Protein AF-A0A1Z9E661-F1 (afdb_monomer)

Foldseek 3Di:
DAPVQLVVLVVDDDADLLLSLLSNQFSVQDDPVVQWGFDALVSSCVSSVDDSVSSVVSVVVCVVVVQKDWDWDADPVRDTGTITIHGDDDDPPDPPPDDPPPDDDDDDDDDPDDDDDDPDDDPPDPDDPDDPPDPPPDDDDPVLLVVLLVLLVLCCVVCVVVPDDSVLSSVLSRQCVVDPNDQVSSVVSVPPDGRSVVSVPD

Solvent-accessible surface area (backbone atoms only — not comparable to full-atom values): 12657 Å² total; per-residue (Å²): 97,26,69,64,48,33,54,51,43,68,68,64,76,96,62,54,72,67,37,45,44,51,47,32,52,46,20,42,51,17,30,78,92,77,62,37,15,54,65,40,71,66,55,51,22,70,75,59,74,42,54,69,73,56,49,53,52,25,53,52,51,38,35,75,70,48,40,34,50,74,45,86,35,71,41,96,86,74,43,77,49,54,38,42,35,33,78,45,92,62,73,94,73,64,90,76,75,82,69,86,71,80,79,75,75,92,75,87,77,90,72,95,72,82,78,78,79,80,90,68,85,81,81,79,72,90,77,75,82,83,75,87,70,73,81,71,77,84,71,78,49,74,74,52,47,57,48,22,51,54,50,25,50,54,50,46,68,74,43,59,88,72,70,72,53,67,70,57,43,32,51,50,38,47,53,35,72,73,52,91,70,44,66,65,58,45,57,70,71,64,79,85,67,81,40,68,78,69,66,71,78,113

pLDDT: mean 81.07, std 19.1, range [38.31, 98.06]

Radius of gyration: 25.79 Å; Cα contacts (8 Å, |Δi|>4): 183; chains: 1; bounding box: 60×59×48 Å

Mean predicted aligned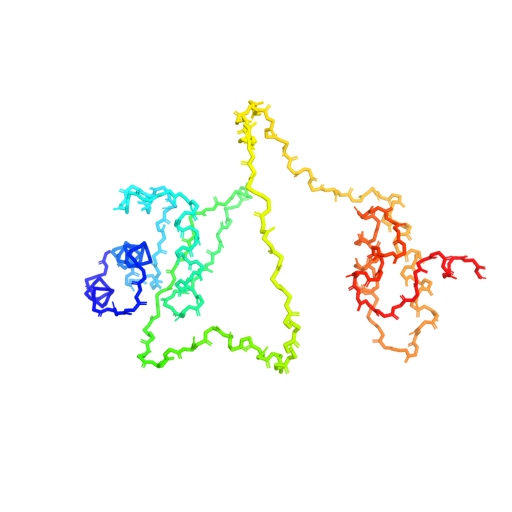 error: 18.92 Å

Sequence (202 aa):
MSVEWFKWAKTVKGLKSSEKFVLICLADYFNDNLGYAYPAHETIANYTCLERSTINRACKSLQQKGFISWKHQHKDSGRYSSNKYVLHHVADSHKVESNTSVLQSATYPCGTVQQKHLSKHLNLTLNNTNKYKSIKVKKLSEKQESYAEKLANKYWSRYQHEQFAFESLLADCRTYLLSSQTDDDWKAIGNGLPPPSEVVNI

Nearest PDB structures (foldseek):
  3r0a-assembly1_A  TM=5.975E-01  e=4.547E-03  Methanosarcina mazei
  6kf9-assembly1_G  TM=6.491E-01  e=1.121E-02  Thermococcus kodakarensis KOD1
  6pln-assembly2_B  TM=6.259E-01  e=1.186E-02  Pyrococcus furiosus
  6xjf-assembly3_C  TM=6.331E-01  e=2.467E-02  Pyrococcus furiosus DSM 3638
  6xjf-assembly4_D  TM=6.096E-01  e=3.873E-02  Pyrococcus furiosus DSM 3638

Secondary structure (DSSP, 8-state):
--HHHHHHHHH--S--HHHHHHHHHHHHTEETTTTEE---HHHHHHHHT--HHHHHHHHHHHHHTTSEEEEEEE-TTS-EEEEEEEE----------S----------------------------------------PPPHHHHHHHHHHHHHHHHHTGGGT--HHHHHHHHHHHHHTT--HHHHHHH---PPPHHHHHT-

Structure (mmCIF, N/CA/C/O backbone):
data_AF-A0A1Z9E661-F1
#
_entry.id   AF-A0A1Z9E661-F1
#
loop_
_atom_site.group_PDB
_atom_site.id
_atom_site.type_symbol
_atom_site.label_atom_id
_atom_site.label_alt_id
_atom_site.label_comp_id
_atom_site.label_asym_id
_atom_site.label_entity_id
_atom_site.label_seq_id
_atom_site.pdbx_PDB_ins_code
_atom_site.Cartn_x
_atom_site.Cartn_y
_atom_site.Cartn_z
_atom_site.occupancy
_atom_site.B_iso_or_equiv
_atom_site.auth_seq_id
_atom_site.auth_comp_id
_atom_site.auth_asym_id
_atom_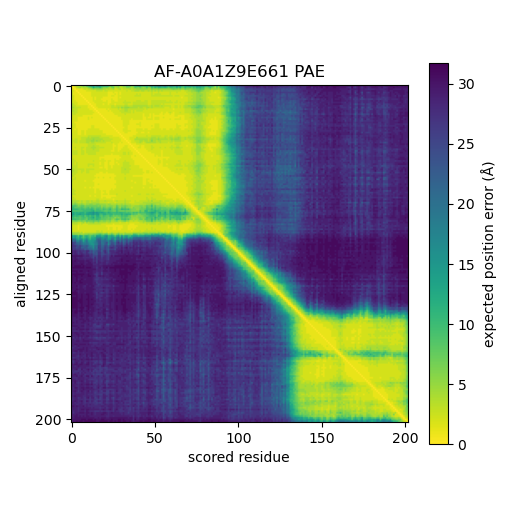site.auth_atom_id
_atom_site.pdbx_PDB_model_num
ATOM 1 N N . MET A 1 1 ? 1.765 -18.489 -13.457 1.00 74.62 1 MET A N 1
ATOM 2 C CA . MET A 1 1 ? 0.370 -18.701 -13.055 1.00 74.62 1 MET A CA 1
ATOM 3 C C . MET A 1 1 ? 0.347 -19.882 -12.120 1.00 74.62 1 MET A C 1
ATOM 5 O O . MET A 1 1 ? 0.749 -20.963 -12.537 1.00 74.62 1 MET A O 1
ATOM 9 N N . SER A 1 2 ? -0.061 -19.655 -10.875 1.00 87.62 2 SER A N 1
ATOM 10 C CA . SER A 1 2 ? -0.145 -20.704 -9.863 1.00 87.62 2 SER A CA 1
ATOM 11 C C . SER A 1 2 ? -1.562 -21.249 -9.791 1.00 87.62 2 SER A C 1
ATOM 13 O O . SER A 1 2 ? -2.505 -20.541 -9.430 1.00 87.62 2 SER A O 1
ATOM 15 N N . VAL A 1 3 ? -1.724 -22.524 -10.134 1.00 91.06 3 VAL A N 1
ATOM 16 C CA . VAL A 1 3 ? -3.035 -23.186 -10.095 1.00 91.06 3 VAL A CA 1
ATOM 17 C C . VAL A 1 3 ? -3.534 -23.323 -8.653 1.00 91.06 3 VAL A C 1
ATOM 19 O O . VAL A 1 3 ? -4.731 -23.178 -8.396 1.00 91.06 3 VAL A O 1
ATOM 22 N N . GLU A 1 4 ? -2.628 -23.566 -7.707 1.00 93.56 4 GLU A N 1
ATOM 23 C CA . GLU A 1 4 ? -2.967 -23.787 -6.299 1.00 93.56 4 GLU A CA 1
ATOM 24 C C . GLU A 1 4 ? -3.445 -22.499 -5.622 1.00 93.56 4 GLU A C 1
ATOM 26 O O . GLU A 1 4 ? -4.549 -22.471 -5.069 1.00 93.56 4 GLU A O 1
ATOM 31 N N . TRP A 1 5 ? -2.701 -21.395 -5.765 1.00 95.00 5 TRP A N 1
ATOM 32 C CA . TRP A 1 5 ? -3.139 -20.097 -5.241 1.00 95.00 5 TRP A CA 1
ATOM 33 C C . TRP A 1 5 ? -4.455 -19.645 -5.869 1.00 95.00 5 TRP A C 1
ATOM 35 O O . TRP A 1 5 ? -5.324 -19.118 -5.170 1.00 95.00 5 TRP A O 1
ATOM 45 N N . PHE A 1 6 ? -4.645 -19.883 -7.171 1.00 95.31 6 PHE A N 1
ATOM 46 C CA . PHE A 1 6 ? -5.889 -19.539 -7.856 1.00 95.31 6 PHE A CA 1
ATOM 47 C C . PHE A 1 6 ? -7.090 -20.324 -7.308 1.00 95.31 6 PHE A C 1
ATOM 49 O O . PHE A 1 6 ? -8.168 -19.760 -7.092 1.00 95.31 6 PHE A O 1
ATOM 56 N N . LYS A 1 7 ? -6.926 -21.628 -7.040 1.00 95.81 7 LYS A N 1
ATOM 57 C CA . LYS A 1 7 ? -7.965 -22.441 -6.387 1.00 95.81 7 LYS A CA 1
ATOM 58 C C . LYS A 1 7 ? -8.272 -21.924 -4.986 1.00 95.81 7 LYS A C 1
ATOM 60 O O . LYS A 1 7 ? -9.445 -21.703 -4.689 1.00 95.81 7 LYS A O 1
ATOM 65 N N . TRP A 1 8 ? -7.249 -21.682 -4.168 1.00 95.12 8 TRP A N 1
ATOM 66 C CA . TRP A 1 8 ? -7.422 -21.155 -2.814 1.00 95.12 8 TRP A CA 1
ATOM 67 C C . TRP A 1 8 ? -8.137 -19.797 -2.808 1.00 95.12 8 TRP A C 1
ATOM 69 O O . TRP A 1 8 ? -9.118 -19.617 -2.092 1.00 95.12 8 TRP A O 1
ATOM 79 N N . ALA A 1 9 ? -7.749 -18.855 -3.670 1.00 95.69 9 ALA A N 1
ATOM 80 C CA . ALA A 1 9 ? -8.373 -17.532 -3.720 1.00 95.69 9 ALA A CA 1
ATOM 81 C C . ALA A 1 9 ? -9.891 -17.603 -3.983 1.00 95.69 9 ALA A C 1
ATOM 83 O O . ALA A 1 9 ? -10.665 -16.784 -3.471 1.00 95.69 9 ALA A O 1
ATOM 84 N N . LYS A 1 10 ? -10.354 -18.612 -4.735 1.00 95.31 10 LYS A N 1
ATOM 85 C CA . LYS A 1 10 ? -11.785 -18.856 -4.972 1.00 95.31 10 LYS A CA 1
ATOM 86 C C . LYS A 1 10 ? -12.520 -19.359 -3.728 1.00 95.31 10 LYS A C 1
ATOM 88 O O . LYS A 1 10 ? -13.679 -18.982 -3.555 1.00 95.31 10 LYS A O 1
ATOM 93 N N . THR A 1 11 ? -11.877 -20.112 -2.838 1.00 95.12 11 THR A N 1
ATOM 94 C CA . THR A 1 11 ? -12.531 -20.667 -1.639 1.00 95.12 11 THR A CA 1
ATOM 95 C C . THR A 1 11 ? -12.702 -19.650 -0.508 1.00 95.12 11 THR A C 1
ATOM 97 O O . THR A 1 11 ? -13.651 -19.777 0.262 1.00 95.12 11 THR A O 1
ATOM 100 N N . VAL A 1 12 ? -11.864 -18.606 -0.444 1.00 93.94 12 VAL A N 1
ATOM 101 C CA . VAL A 1 12 ? -11.901 -17.566 0.611 1.00 93.94 12 VAL A CA 1
ATOM 102 C C . VAL A 1 12 ? -13.279 -16.887 0.721 1.00 93.94 12 VAL A C 1
ATOM 104 O O . VAL A 1 12 ? -13.797 -16.362 -0.264 1.00 93.94 12 VAL A O 1
ATOM 107 N N . LYS A 1 13 ? -13.883 -16.824 1.911 1.00 92.12 13 LYS A N 1
ATOM 108 C CA . LYS A 1 13 ? -15.194 -16.170 2.134 1.00 92.12 13 LYS A CA 1
ATOM 109 C C . LYS A 1 13 ? -15.042 -14.840 2.888 1.00 92.12 13 LYS A C 1
ATOM 111 O O . LYS A 1 13 ? -13.965 -14.506 3.363 1.00 92.12 13 LYS A O 1
ATOM 116 N N . GLY A 1 14 ? -16.112 -14.040 2.964 1.00 91.94 14 GLY A N 1
ATOM 117 C CA . GLY A 1 14 ? -16.127 -12.790 3.751 1.00 91.94 14 GLY A CA 1
ATOM 118 C C . GLY A 1 14 ? -15.390 -11.591 3.129 1.00 91.94 14 GLY A C 1
ATOM 119 O O . GLY A 1 14 ? -15.142 -10.588 3.802 1.00 91.94 14 GLY A O 1
ATOM 120 N N . LEU A 1 15 ? -15.041 -11.671 1.842 1.00 94.81 15 LEU A N 1
ATOM 121 C CA . LEU A 1 15 ? -14.460 -10.566 1.078 1.00 94.81 15 LEU A CA 1
ATOM 122 C C . LEU A 1 15 ? -15.533 -9.797 0.308 1.00 94.81 15 LEU A C 1
ATOM 124 O O . LEU A 1 15 ? -16.505 -10.382 -0.171 1.00 94.81 15 LEU A O 1
ATOM 128 N N . LYS A 1 16 ? -15.328 -8.487 0.138 1.00 96.00 16 LYS A N 1
ATOM 129 C CA . LYS A 1 16 ? -16.134 -7.697 -0.807 1.00 96.00 16 LYS A CA 1
ATOM 130 C C . LYS A 1 16 ? -15.838 -8.151 -2.236 1.00 96.00 16 LYS A C 1
ATOM 132 O O . LYS A 1 16 ? -14.736 -8.620 -2.514 1.00 96.00 16 LYS A O 1
ATOM 137 N N . SER A 1 17 ? -16.764 -7.925 -3.168 1.00 97.00 17 SER A N 1
ATOM 138 C CA . SER A 1 17 ? -16.592 -8.328 -4.573 1.00 97.00 17 SER A CA 1
ATOM 139 C C . SER A 1 17 ? -15.283 -7.806 -5.177 1.00 97.00 17 SER A C 1
ATOM 141 O O . SER A 1 17 ? -14.517 -8.579 -5.740 1.00 97.00 17 SER A O 1
ATOM 143 N N . SER A 1 18 ? -14.959 -6.523 -4.982 1.00 97.44 18 SER A N 1
ATOM 144 C CA . SER A 1 18 ? -13.707 -5.942 -5.491 1.00 97.44 18 SER A CA 1
ATOM 145 C C . SER A 1 18 ? -12.455 -6.570 -4.868 1.00 97.44 18 SER A C 1
ATOM 147 O O . SER A 1 18 ? -11.491 -6.836 -5.576 1.00 97.44 18 SER A O 1
ATOM 149 N N . GLU A 1 19 ? -12.467 -6.846 -3.560 1.00 97.88 19 GLU A N 1
ATOM 150 C CA . GLU A 1 19 ? -11.362 -7.526 -2.863 1.00 97.88 19 GLU A CA 1
ATOM 151 C C . GLU A 1 19 ? -11.172 -8.945 -3.403 1.00 97.88 19 GLU A C 1
ATOM 153 O O . GLU A 1 19 ? -10.053 -9.365 -3.685 1.00 97.88 19 GLU A O 1
ATOM 158 N N . LYS A 1 20 ? -12.280 -9.661 -3.603 1.00 97.75 20 LYS A N 1
ATOM 159 C CA . LYS A 1 20 ? -12.304 -11.020 -4.135 1.00 97.75 20 LYS A CA 1
ATOM 160 C C . LYS A 1 20 ? -11.702 -11.088 -5.539 1.00 97.75 20 LYS A C 1
ATOM 162 O O . LYS A 1 20 ? -10.832 -11.920 -5.778 1.00 97.75 20 LYS A O 1
ATOM 167 N N . PHE A 1 21 ? -12.120 -10.200 -6.442 1.00 97.88 21 PHE A N 1
ATOM 168 C CA . PHE A 1 21 ? -11.582 -10.146 -7.805 1.00 97.88 21 PHE A CA 1
ATOM 169 C C . PHE A 1 21 ? -10.095 -9.793 -7.830 1.00 97.88 21 PHE A C 1
ATOM 171 O O . PHE A 1 21 ? -9.332 -10.433 -8.552 1.00 97.88 21 PHE A O 1
ATOM 178 N N . VAL A 1 22 ? -9.664 -8.825 -7.015 1.00 98.06 22 VAL A N 1
ATOM 179 C CA . VAL A 1 22 ? -8.242 -8.467 -6.914 1.00 98.06 22 VAL A CA 1
ATOM 180 C C . VAL A 1 22 ? -7.419 -9.638 -6.376 1.00 98.06 22 VAL A C 1
ATOM 182 O O . VAL A 1 22 ? -6.372 -9.937 -6.941 1.00 98.06 22 VAL A O 1
ATOM 185 N N . LEU A 1 23 ? -7.892 -10.347 -5.347 1.00 97.81 23 LEU A N 1
ATOM 186 C CA . LEU A 1 23 ? -7.186 -11.510 -4.801 1.00 97.81 23 LEU A CA 1
ATOM 187 C C . LEU A 1 23 ? -7.048 -12.638 -5.833 1.00 97.81 23 LEU A C 1
ATOM 189 O O . LEU A 1 23 ? -5.969 -13.207 -5.971 1.00 97.81 23 LEU A O 1
ATOM 193 N N . ILE A 1 24 ? -8.116 -12.928 -6.581 1.00 97.50 24 ILE A N 1
ATOM 194 C CA . ILE A 1 24 ? -8.097 -13.929 -7.658 1.00 97.50 24 ILE A CA 1
ATOM 195 C C . ILE A 1 24 ? -7.104 -13.525 -8.754 1.00 97.50 24 ILE A C 1
ATOM 197 O O . ILE A 1 24 ? -6.305 -14.355 -9.175 1.00 97.50 24 ILE A O 1
ATOM 201 N N . CYS A 1 25 ? -7.099 -12.253 -9.167 1.00 97.56 25 CYS A N 1
ATOM 202 C CA . CYS A 1 25 ? -6.126 -11.738 -10.132 1.00 97.56 25 CYS A CA 1
ATOM 203 C C . CYS A 1 25 ? -4.687 -11.903 -9.623 1.00 97.56 25 CYS A C 1
ATOM 205 O O . CYS A 1 25 ? -3.833 -12.426 -10.331 1.00 97.56 25 CYS A O 1
ATOM 207 N N . LEU A 1 26 ? -4.398 -11.514 -8.378 1.00 97.44 26 LEU A N 1
ATOM 208 C CA . LEU A 1 26 ? -3.053 -11.669 -7.816 1.00 97.44 26 LEU A CA 1
ATOM 209 C C . LEU A 1 26 ? -2.621 -13.139 -7.747 1.00 97.44 26 LEU A C 1
ATOM 211 O O . LEU A 1 26 ? -1.463 -13.439 -8.025 1.00 97.44 26 LEU A O 1
ATOM 215 N N . ALA A 1 27 ? -3.541 -14.046 -7.423 1.00 97.06 27 ALA A N 1
ATOM 216 C CA . ALA A 1 27 ? -3.282 -15.480 -7.406 1.00 97.06 27 ALA A CA 1
ATOM 217 C C . ALA A 1 27 ? -2.998 -16.048 -8.809 1.00 97.06 27 ALA A C 1
ATOM 219 O O . ALA A 1 27 ? -2.090 -16.860 -8.976 1.00 97.06 27 ALA A O 1
ATOM 220 N N . ASP A 1 28 ? -3.720 -15.573 -9.823 1.00 96.38 28 ASP A N 1
ATOM 221 C CA . ASP A 1 28 ? -3.505 -15.928 -11.230 1.00 96.38 28 ASP A CA 1
ATOM 222 C C . ASP A 1 28 ? -2.108 -15.503 -11.718 1.00 96.38 28 ASP A C 1
ATOM 224 O O . ASP A 1 28 ? -1.364 -16.281 -12.318 1.00 96.38 28 ASP A O 1
ATOM 228 N N . TYR A 1 29 ? -1.688 -14.289 -11.356 1.00 96.25 29 TYR A N 1
ATOM 229 C CA . TYR A 1 29 ? -0.357 -13.757 -11.667 1.00 96.25 29 TYR A CA 1
ATOM 230 C C . TYR A 1 29 ? 0.744 -14.228 -10.705 1.00 96.25 29 TYR A C 1
ATOM 232 O O . TYR A 1 29 ? 1.895 -13.796 -10.839 1.00 96.25 29 TYR A O 1
ATOM 240 N N . PHE A 1 30 ? 0.435 -15.109 -9.750 1.00 96.56 30 PHE A N 1
ATOM 241 C CA . PHE A 1 30 ? 1.435 -15.633 -8.831 1.00 96.56 30 PHE A CA 1
ATOM 242 C C . PHE A 1 30 ? 2.428 -16.536 -9.565 1.00 96.56 30 PHE A C 1
ATOM 244 O O . PHE A 1 30 ? 2.069 -17.358 -10.422 1.00 96.56 30 PHE A O 1
ATOM 251 N N . ASN A 1 31 ? 3.704 -16.348 -9.243 1.00 95.00 31 ASN A N 1
ATOM 252 C CA . ASN A 1 31 ? 4.798 -17.140 -9.774 1.00 95.00 31 ASN A CA 1
ATOM 253 C C . ASN A 1 31 ? 5.365 -18.016 -8.655 1.00 95.00 31 ASN A C 1
ATOM 255 O O . ASN A 1 31 ? 6.039 -17.503 -7.762 1.00 95.00 31 ASN A O 1
ATOM 259 N N . ASP A 1 32 ? 5.107 -19.323 -8.725 1.00 92.00 32 ASP A N 1
ATOM 260 C CA . ASP A 1 32 ? 5.517 -20.289 -7.698 1.00 92.00 32 ASP A CA 1
ATOM 261 C C . ASP A 1 32 ? 7.041 -20.354 -7.519 1.00 92.00 32 ASP A C 1
ATOM 263 O O . ASP A 1 32 ? 7.518 -20.492 -6.398 1.00 92.00 32 ASP A O 1
ATOM 267 N N . ASN A 1 33 ? 7.813 -20.155 -8.594 1.00 92.56 33 ASN A N 1
ATOM 268 C CA . ASN A 1 33 ? 9.279 -20.177 -8.533 1.00 92.56 33 ASN A CA 1
ATOM 269 C C . ASN A 1 33 ? 9.850 -18.952 -7.805 1.00 92.56 33 ASN A C 1
ATOM 271 O O . ASN A 1 33 ? 10.904 -19.029 -7.182 1.00 92.56 33 ASN A O 1
ATOM 275 N N . LEU A 1 34 ? 9.178 -17.801 -7.918 1.00 92.12 34 LEU A N 1
ATOM 276 C CA . LEU A 1 34 ? 9.618 -16.545 -7.305 1.00 92.12 34 LEU A CA 1
ATOM 277 C C . LEU A 1 34 ? 8.984 -16.302 -5.928 1.00 92.12 34 LEU A C 1
ATOM 279 O O . LEU A 1 34 ? 9.523 -15.523 -5.143 1.00 92.12 34 LEU A O 1
ATOM 283 N N . GLY A 1 35 ? 7.836 -16.924 -5.648 1.00 93.38 35 GLY A N 1
ATOM 284 C CA . GLY A 1 35 ? 7.072 -16.744 -4.413 1.00 93.38 35 GLY A CA 1
ATOM 285 C C . GLY A 1 35 ? 6.288 -15.427 -4.332 1.00 93.38 35 GLY A C 1
ATOM 286 O O . GLY A 1 35 ? 5.909 -15.007 -3.240 1.00 93.38 35 GLY A O 1
ATOM 287 N N . TYR A 1 36 ? 6.060 -14.739 -5.457 1.00 95.44 36 TYR A N 1
ATOM 288 C CA . TYR A 1 36 ? 5.270 -13.504 -5.500 1.00 95.44 36 TYR A CA 1
ATOM 289 C C . TYR A 1 36 ? 4.603 -13.272 -6.860 1.00 95.44 36 TYR A C 1
ATOM 291 O O . TYR A 1 36 ? 5.060 -13.749 -7.900 1.00 95.44 36 TYR A O 1
ATOM 299 N N . ALA A 1 37 ? 3.536 -12.475 -6.852 1.00 96.00 37 ALA A N 1
ATOM 300 C CA . ALA A 1 37 ? 2.903 -11.903 -8.033 1.00 96.00 37 ALA A CA 1
ATOM 301 C C . ALA A 1 37 ? 3.440 -10.487 -8.289 1.00 96.00 37 ALA A C 1
ATOM 303 O O . ALA A 1 37 ? 3.733 -9.744 -7.353 1.00 96.00 37 ALA A O 1
ATOM 304 N N . TYR A 1 38 ? 3.570 -10.082 -9.550 1.00 95.38 38 TYR A N 1
ATOM 305 C CA . TYR A 1 38 ? 4.065 -8.746 -9.921 1.00 95.38 38 TYR A CA 1
ATOM 306 C C . TYR A 1 38 ? 3.257 -8.043 -11.034 1.00 95.38 38 TYR A C 1
ATOM 308 O O . TYR A 1 38 ? 3.850 -7.375 -11.889 1.00 95.38 38 TYR A O 1
ATOM 316 N N . PRO A 1 39 ? 1.911 -8.152 -11.068 1.00 95.38 39 PRO A N 1
ATOM 317 C CA . PRO A 1 39 ? 1.125 -7.442 -12.068 1.00 95.38 39 PRO A CA 1
ATOM 318 C C . PRO A 1 39 ? 1.205 -5.924 -11.854 1.00 95.38 39 PRO A C 1
ATOM 320 O O . PRO A 1 39 ? 1.221 -5.422 -10.726 1.00 95.38 39 PRO A O 1
ATOM 323 N N . ALA A 1 40 ? 1.224 -5.170 -12.952 1.00 93.94 40 ALA A N 1
ATOM 324 C CA . ALA A 1 40 ? 1.056 -3.725 -12.886 1.00 93.94 40 ALA A CA 1
ATOM 325 C C . ALA A 1 40 ? -0.395 -3.382 -12.505 1.00 93.94 40 ALA A C 1
ATOM 327 O O . ALA A 1 40 ? -1.321 -4.137 -12.793 1.00 93.94 40 ALA A O 1
ATOM 328 N N . HIS A 1 41 ? -0.623 -2.200 -11.928 1.00 93.25 41 HIS A N 1
ATOM 329 C CA . HIS A 1 41 ? -1.985 -1.748 -11.601 1.00 93.25 41 HIS A CA 1
ATOM 330 C C . HIS A 1 41 ? -2.915 -1.711 -12.818 1.00 93.25 41 HIS A C 1
ATOM 332 O O . HIS A 1 41 ? -4.109 -1.938 -12.680 1.00 93.25 41 HIS A O 1
ATOM 338 N N . GLU A 1 42 ? -2.371 -1.426 -13.999 1.00 95.00 42 GLU A N 1
ATOM 339 C CA . GLU A 1 42 ? -3.123 -1.439 -15.254 1.00 95.00 42 GLU A CA 1
ATOM 340 C C . GLU A 1 42 ? -3.526 -2.856 -15.668 1.00 95.00 42 GLU A C 1
ATOM 342 O O . GLU A 1 42 ? -4.659 -3.079 -16.073 1.00 95.00 42 GLU A O 1
ATOM 347 N N . THR A 1 43 ? -2.650 -3.839 -15.453 1.00 96.50 43 THR A N 1
ATOM 348 C CA . THR A 1 43 ? -2.975 -5.257 -15.637 1.00 96.50 43 THR A CA 1
ATOM 349 C C . THR A 1 43 ? -4.109 -5.689 -14.708 1.00 96.50 43 THR A C 1
ATOM 351 O O . THR A 1 43 ? -5.065 -6.311 -15.162 1.00 96.50 43 THR A O 1
ATOM 354 N N . ILE A 1 44 ? -4.051 -5.302 -13.427 1.00 97.19 44 ILE A N 1
ATOM 355 C CA . ILE A 1 44 ? -5.119 -5.598 -12.458 1.00 97.19 44 ILE A CA 1
ATOM 356 C C . ILE A 1 44 ? -6.427 -4.916 -12.880 1.00 97.19 44 ILE A C 1
ATOM 358 O O . ILE A 1 44 ? -7.490 -5.528 -12.803 1.00 97.19 44 ILE A O 1
ATOM 362 N N . ALA A 1 45 ? -6.363 -3.666 -13.344 1.00 97.44 45 ALA A N 1
ATOM 363 C CA . ALA A 1 45 ? -7.532 -2.925 -13.815 1.00 97.44 45 ALA A CA 1
ATOM 364 C C . ALA A 1 45 ? -8.194 -3.603 -15.013 1.00 97.44 45 ALA A C 1
ATOM 366 O O . ALA A 1 45 ? -9.401 -3.816 -14.985 1.00 97.44 45 ALA A O 1
ATOM 367 N N . ASN A 1 46 ? -7.411 -4.018 -16.008 1.00 97.69 46 ASN A N 1
ATOM 368 C CA . ASN A 1 46 ? -7.932 -4.706 -17.187 1.00 97.69 46 ASN A CA 1
ATOM 369 C C . ASN A 1 46 ? -8.536 -6.071 -16.832 1.00 97.69 46 ASN A C 1
ATOM 371 O O . ASN A 1 46 ? -9.570 -6.439 -17.374 1.00 97.69 46 ASN A O 1
ATOM 375 N N . TYR A 1 47 ? -7.923 -6.803 -15.898 1.00 96.69 47 TYR A N 1
ATOM 376 C CA . TYR A 1 47 ? -8.429 -8.104 -15.457 1.00 96.69 47 TYR A CA 1
ATOM 377 C C . TYR A 1 47 ? -9.731 -7.984 -14.652 1.00 96.69 47 TYR A C 1
ATOM 379 O O . TYR A 1 47 ? -10.646 -8.786 -14.802 1.00 96.69 47 TYR A O 1
ATOM 387 N N . THR A 1 48 ? -9.802 -7.004 -13.750 1.00 97.19 48 THR A N 1
ATOM 388 C CA . THR A 1 48 ? -10.910 -6.874 -12.786 1.00 97.19 48 THR A CA 1
ATOM 389 C C . THR A 1 48 ? -11.999 -5.896 -13.229 1.00 97.19 48 THR A C 1
ATOM 391 O O . THR A 1 48 ? -13.038 -5.816 -12.577 1.00 97.19 48 THR A O 1
ATOM 394 N N . CYS A 1 49 ? -11.760 -5.131 -14.298 1.00 97.31 49 CYS A N 1
ATOM 395 C CA . CYS A 1 49 ? -12.567 -3.986 -14.729 1.00 97.31 49 CYS A CA 1
ATOM 396 C C . CYS A 1 49 ? -12.757 -2.920 -13.632 1.00 97.31 49 CYS A C 1
ATOM 398 O O . CYS A 1 49 ? -13.751 -2.196 -13.616 1.00 97.31 49 CYS A O 1
ATOM 400 N N . LEU A 1 50 ? -11.815 -2.829 -12.687 1.00 97.19 50 LEU A N 1
ATOM 401 C CA . LEU A 1 50 ? -11.860 -1.873 -11.584 1.00 97.19 50 LEU A CA 1
ATOM 402 C C . LEU A 1 50 ? -10.968 -0.666 -11.855 1.00 97.19 50 LEU A C 1
ATOM 404 O O . LEU A 1 50 ? -9.868 -0.770 -12.396 1.00 97.19 50 LEU A O 1
ATOM 408 N N . GLU A 1 51 ? -11.396 0.491 -11.361 1.00 97.19 51 GLU A N 1
ATOM 409 C CA . GLU A 1 51 ? -10.548 1.675 -11.346 1.00 97.19 51 GLU A CA 1
ATOM 410 C C . GLU A 1 51 ? -9.385 1.544 -10.356 1.00 97.19 51 GLU A C 1
ATOM 412 O O . GLU A 1 51 ? -9.492 0.912 -9.299 1.00 97.19 51 GLU A O 1
ATOM 417 N N . ARG A 1 52 ? -8.291 2.269 -10.630 1.00 95.75 52 ARG A N 1
ATOM 418 C CA . ARG A 1 52 ? -7.097 2.308 -9.763 1.00 95.75 52 ARG A CA 1
ATOM 419 C C . ARG A 1 52 ? -7.427 2.657 -8.310 1.00 95.75 52 ARG A C 1
ATOM 421 O O . ARG A 1 52 ? -6.818 2.109 -7.395 1.00 95.75 52 ARG A O 1
ATOM 428 N N . SER A 1 53 ? -8.388 3.557 -8.082 1.00 96.94 53 SER A N 1
ATOM 429 C CA . SER A 1 53 ? -8.781 3.963 -6.727 1.00 96.94 53 SER A CA 1
ATOM 430 C C . SER A 1 53 ? -9.416 2.802 -5.945 1.00 96.94 53 SER A C 1
ATOM 432 O O . SER A 1 53 ? -9.122 2.612 -4.763 1.00 96.94 53 SER A O 1
A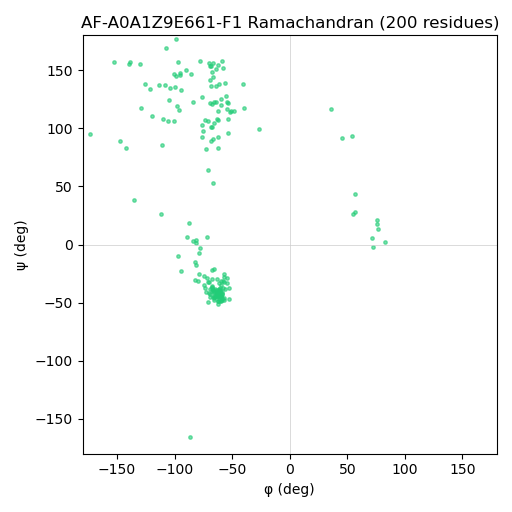TOM 434 N N . THR A 1 54 ? -10.230 1.986 -6.615 1.00 97.69 54 THR A N 1
ATOM 435 C CA . THR A 1 54 ? -10.880 0.797 -6.053 1.00 97.69 54 THR A CA 1
ATOM 436 C C . THR A 1 54 ? -9.878 -0.327 -5.834 1.00 97.69 54 THR A C 1
ATOM 438 O O . THR A 1 54 ? -9.893 -0.938 -4.768 1.00 97.69 54 THR A O 1
ATOM 441 N N . ILE A 1 55 ? -8.951 -0.535 -6.773 1.00 97.62 55 ILE A N 1
ATOM 442 C CA . ILE A 1 55 ? -7.847 -1.496 -6.617 1.00 97.62 55 ILE A CA 1
ATOM 443 C C . ILE A 1 55 ? -7.004 -1.146 -5.389 1.00 97.62 55 ILE A C 1
ATOM 445 O O . ILE A 1 55 ? -6.771 -2.002 -4.543 1.00 97.62 55 ILE A O 1
ATOM 449 N N . ASN A 1 56 ? -6.616 0.121 -5.224 1.00 96.31 56 ASN A N 1
ATOM 450 C CA . ASN A 1 56 ? -5.850 0.563 -4.056 1.00 96.31 56 ASN A CA 1
ATOM 451 C C . ASN A 1 56 ? -6.590 0.301 -2.737 1.00 96.31 56 ASN A C 1
ATOM 453 O O . ASN A 1 56 ? -5.985 -0.158 -1.767 1.00 96.31 56 ASN A O 1
ATOM 457 N N . ARG A 1 57 ? -7.900 0.578 -2.690 1.00 97.94 57 ARG A N 1
ATOM 458 C CA . ARG A 1 57 ? -8.736 0.288 -1.514 1.00 97.94 57 ARG A CA 1
ATOM 459 C C . ARG A 1 57 ? -8.821 -1.214 -1.239 1.00 97.94 57 ARG A C 1
ATOM 461 O O . ARG A 1 57 ? -8.664 -1.619 -0.090 1.00 97.94 57 ARG A O 1
ATOM 468 N N . ALA A 1 58 ? -9.019 -2.023 -2.277 1.00 97.88 58 ALA A N 1
ATOM 469 C CA . ALA A 1 58 ? -9.072 -3.477 -2.178 1.00 97.88 58 ALA A CA 1
ATOM 470 C C . ALA A 1 58 ? -7.740 -4.061 -1.684 1.00 97.88 58 ALA A C 1
ATOM 472 O O . ALA A 1 58 ? -7.741 -4.811 -0.715 1.00 97.88 58 ALA A O 1
ATOM 473 N N . CYS A 1 59 ? -6.605 -3.658 -2.265 1.00 97.31 59 CYS A N 1
ATOM 474 C CA . CYS A 1 59 ? -5.272 -4.080 -1.827 1.00 97.31 59 CYS A CA 1
ATOM 475 C C . CYS A 1 59 ? -5.023 -3.737 -0.353 1.00 97.31 59 CYS A C 1
ATOM 477 O O . CYS A 1 59 ? -4.608 -4.604 0.412 1.00 97.31 59 CYS A O 1
ATOM 479 N N . LYS A 1 60 ? -5.329 -2.502 0.073 1.00 97.25 60 LYS A N 1
ATOM 480 C CA . LYS A 1 60 ? -5.204 -2.098 1.483 1.00 97.25 60 LYS A CA 1
ATOM 481 C C . LYS A 1 60 ? -6.078 -2.947 2.402 1.00 97.25 60 LYS A C 1
ATOM 483 O O . LYS A 1 60 ? -5.602 -3.387 3.442 1.00 97.25 60 LYS A O 1
ATOM 488 N N . SER A 1 61 ? -7.330 -3.208 2.022 1.00 96.94 61 SER A N 1
ATOM 489 C CA . SER A 1 61 ? -8.219 -4.038 2.839 1.00 96.94 61 SER A CA 1
ATOM 490 C C . SER A 1 61 ? -7.754 -5.495 2.903 1.00 96.94 61 SER A C 1
ATOM 492 O O . SER A 1 61 ? -7.756 -6.084 3.979 1.00 96.94 61 SER A O 1
ATOM 494 N N . LEU A 1 62 ? -7.288 -6.066 1.789 1.00 96.69 62 LEU A N 1
ATOM 495 C CA . LEU A 1 62 ? -6.709 -7.412 1.756 1.00 96.69 62 LEU A CA 1
ATOM 496 C C . LEU A 1 62 ? -5.456 -7.511 2.632 1.00 96.69 62 LEU A C 1
ATOM 498 O O . LEU A 1 62 ? -5.293 -8.507 3.329 1.00 96.69 62 LEU A O 1
ATOM 502 N N . GLN A 1 63 ? -4.609 -6.480 2.639 1.00 96.38 63 GLN A N 1
ATOM 503 C CA . GLN A 1 63 ? -3.441 -6.417 3.518 1.00 96.38 63 GLN A CA 1
ATOM 504 C C . GLN A 1 63 ? -3.838 -6.324 4.993 1.00 96.38 63 GLN A C 1
ATOM 506 O O . GLN A 1 63 ? -3.289 -7.049 5.814 1.00 96.38 63 GLN A O 1
ATOM 511 N N . GLN A 1 64 ? -4.819 -5.483 5.331 1.00 94.94 64 GLN A N 1
ATOM 512 C CA . GLN A 1 64 ? -5.347 -5.377 6.698 1.00 94.94 64 GLN A CA 1
ATOM 513 C C . GLN A 1 64 ? -5.942 -6.698 7.193 1.00 94.94 64 GLN A C 1
ATOM 515 O O . GLN A 1 64 ? -5.779 -7.050 8.354 1.00 94.94 64 GLN A O 1
ATOM 520 N N . LYS A 1 65 ? -6.604 -7.442 6.303 1.00 93.75 65 LYS A N 1
ATOM 521 C CA . LYS A 1 65 ? -7.142 -8.779 6.584 1.00 93.75 65 LYS A CA 1
ATOM 522 C C . LYS A 1 65 ? -6.073 -9.884 6.562 1.00 93.75 65 LYS A C 1
ATOM 524 O O . LYS A 1 65 ? -6.401 -11.037 6.804 1.00 93.75 65 LYS A O 1
ATOM 529 N N . GLY A 1 66 ? -4.822 -9.552 6.241 1.00 95.44 66 GLY A N 1
ATOM 530 C CA . GLY A 1 66 ? -3.694 -10.483 6.234 1.00 95.44 66 GLY A CA 1
ATOM 531 C C . GLY A 1 66 ? -3.550 -11.342 4.977 1.00 95.44 66 GLY A C 1
ATOM 532 O O . GLY A 1 66 ? -2.623 -12.136 4.915 1.00 95.44 66 GLY A O 1
ATOM 533 N N . PHE A 1 67 ? -4.401 -11.192 3.958 1.00 96.06 67 PHE A N 1
ATOM 534 C CA . PHE A 1 67 ? -4.358 -12.043 2.758 1.00 96.06 67 PHE A CA 1
ATOM 535 C C . PHE A 1 67 ? -3.162 -11.764 1.850 1.00 96.06 67 PHE A C 1
ATOM 537 O O . PHE A 1 67 ? -2.726 -12.653 1.119 1.00 96.06 67 PHE A O 1
ATOM 544 N N . ILE A 1 68 ? -2.656 -10.528 1.855 1.00 97.00 68 ILE A N 1
ATOM 545 C CA . ILE A 1 68 ? -1.527 -10.125 1.016 1.00 97.00 68 ILE A CA 1
ATOM 546 C C . ILE A 1 68 ? -0.568 -9.207 1.768 1.00 97.00 68 ILE A C 1
ATOM 548 O O . ILE A 1 68 ? -0.961 -8.458 2.660 1.00 97.00 68 ILE A O 1
ATOM 552 N N . SER A 1 69 ? 0.683 -9.179 1.334 1.00 96.31 69 SER A N 1
ATOM 553 C CA . SER A 1 69 ? 1.610 -8.079 1.604 1.00 96.31 69 SER A CA 1
ATOM 554 C C . SER A 1 69 ? 2.255 -7.635 0.295 1.00 96.31 69 SER A C 1
ATOM 556 O O . SER A 1 69 ? 2.308 -8.403 -0.664 1.00 96.31 69 SER A O 1
ATOM 558 N N . TRP A 1 70 ? 2.723 -6.388 0.206 1.00 95.44 70 TRP A N 1
ATOM 559 C CA . TRP A 1 70 ? 3.452 -5.949 -0.982 1.00 95.44 70 TRP A CA 1
ATOM 560 C C . TRP A 1 70 ? 4.660 -5.087 -0.655 1.00 95.44 70 TRP A C 1
ATOM 562 O O . TRP A 1 70 ? 4.731 -4.442 0.391 1.00 95.44 70 TRP A O 1
ATOM 572 N N . LYS A 1 71 ? 5.607 -5.064 -1.592 1.00 91.31 71 LYS A N 1
ATOM 573 C CA . LYS A 1 71 ? 6.763 -4.168 -1.576 1.00 91.31 71 LYS A CA 1
ATOM 574 C C . LYS A 1 71 ? 6.773 -3.325 -2.841 1.00 91.31 71 LYS A C 1
ATOM 576 O O . LYS A 1 71 ? 6.594 -3.843 -3.948 1.00 91.31 71 LYS A O 1
ATOM 581 N N . HIS A 1 72 ? 6.992 -2.026 -2.665 1.00 89.75 72 HIS A N 1
ATOM 582 C CA . HIS A 1 72 ? 7.273 -1.133 -3.779 1.00 89.75 72 HIS A CA 1
ATOM 583 C C . HIS A 1 72 ? 8.652 -1.448 -4.345 1.00 89.75 72 HIS A C 1
ATOM 585 O O . HIS A 1 72 ? 9.587 -1.766 -3.610 1.00 89.75 72 HIS A O 1
ATOM 591 N N . GLN A 1 73 ? 8.765 -1.378 -5.665 1.00 83.38 73 GLN A N 1
ATOM 592 C CA . GLN A 1 73 ? 10.032 -1.538 -6.352 1.00 83.38 73 GLN A CA 1
ATOM 593 C C . GLN A 1 73 ? 10.424 -0.223 -7.005 1.00 83.38 73 GLN A C 1
ATOM 595 O O . GLN A 1 73 ? 9.598 0.431 -7.641 1.00 83.38 73 GLN A O 1
ATOM 600 N N . HIS A 1 74 ? 11.697 0.127 -6.880 1.00 82.75 74 HIS A N 1
ATOM 601 C CA . HIS A 1 74 ? 12.309 1.225 -7.609 1.00 82.75 74 HIS A CA 1
ATOM 602 C C . HIS A 1 74 ? 13.239 0.641 -8.663 1.00 82.75 74 HIS A C 1
ATOM 604 O O . HIS A 1 74 ? 13.950 -0.327 -8.403 1.00 82.75 74 HIS A O 1
ATOM 610 N N . LYS A 1 75 ? 13.193 1.207 -9.865 1.00 80.94 75 LYS A N 1
ATOM 611 C CA . LYS A 1 75 ? 14.236 1.000 -10.869 1.00 80.94 75 LYS A CA 1
ATOM 612 C C . LYS A 1 75 ? 15.432 1.878 -10.518 1.00 80.94 75 LYS A C 1
ATOM 614 O O . LYS A 1 75 ? 15.246 2.936 -9.917 1.00 80.94 75 LYS A O 1
ATOM 619 N N . ASP A 1 76 ? 16.611 1.512 -11.009 1.00 81.75 76 ASP A N 1
ATOM 620 C CA . ASP A 1 76 ? 17.835 2.319 -10.868 1.00 81.75 76 ASP A CA 1
ATOM 621 C C . ASP A 1 76 ? 17.664 3.735 -11.442 1.00 81.75 76 ASP A C 1
ATOM 623 O O . ASP A 1 76 ? 18.262 4.696 -10.975 1.00 81.75 76 ASP A O 1
ATOM 627 N N . SER A 1 77 ? 16.737 3.899 -12.393 1.00 80.19 77 SER A N 1
ATOM 628 C CA . SER A 1 77 ? 16.325 5.195 -12.938 1.00 80.19 77 SER A CA 1
ATOM 629 C C . SER A 1 77 ? 15.488 6.060 -11.971 1.00 80.19 77 SER A C 1
ATOM 631 O O . SER A 1 77 ? 14.878 7.035 -12.411 1.00 80.19 77 SER A O 1
ATOM 633 N N . GLY A 1 78 ? 15.310 5.654 -10.709 1.00 78.69 78 GLY A N 1
ATOM 634 C CA . GLY A 1 78 ? 14.488 6.327 -9.692 1.00 78.69 78 GLY A CA 1
ATOM 635 C C . GLY A 1 78 ? 12.967 6.223 -9.889 1.00 78.69 78 GLY A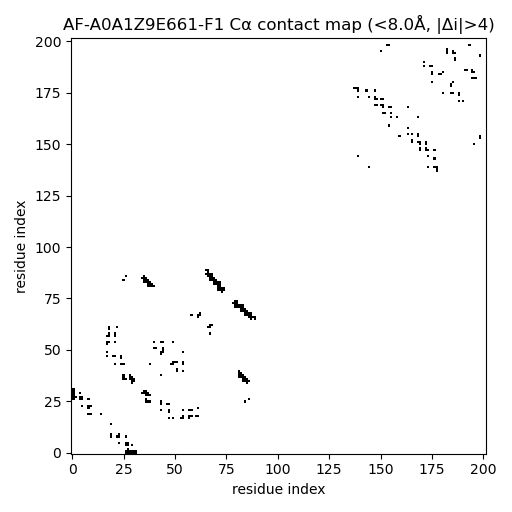 C 1
ATOM 636 O O . GLY A 1 78 ? 12.196 6.713 -9.064 1.00 78.69 78 GLY A O 1
ATOM 637 N N . ARG A 1 79 ? 12.499 5.580 -10.967 1.00 79.25 79 ARG A N 1
ATOM 638 C CA . ARG A 1 79 ? 11.064 5.410 -11.261 1.00 79.25 79 ARG A CA 1
ATOM 639 C C . ARG A 1 79 ? 10.504 4.182 -10.548 1.00 79.25 79 ARG A C 1
ATOM 641 O O . ARG A 1 79 ? 11.189 3.169 -10.420 1.00 79.25 79 ARG A O 1
ATOM 648 N N . TYR A 1 80 ? 9.236 4.248 -10.148 1.00 77.69 80 TYR A N 1
ATOM 649 C CA . TYR A 1 80 ? 8.528 3.088 -9.612 1.00 77.69 80 TYR A CA 1
ATOM 650 C C . TYR A 1 80 ? 8.396 1.991 -10.674 1.00 77.69 80 TYR A C 1
ATOM 652 O O . TYR A 1 80 ? 8.074 2.258 -11.835 1.00 77.69 80 TYR A O 1
ATOM 660 N N . SER A 1 81 ? 8.648 0.755 -10.261 1.00 83.69 81 SER A N 1
ATOM 661 C CA . SER A 1 81 ? 8.330 -0.458 -11.010 1.00 83.69 81 SER A CA 1
ATOM 662 C C . SER A 1 81 ? 7.027 -1.070 -10.484 1.00 83.69 81 SER A C 1
ATOM 664 O O . SER A 1 81 ? 6.439 -0.579 -9.517 1.00 83.69 81 SER A O 1
ATOM 666 N N . SER A 1 82 ? 6.572 -2.151 -11.117 1.00 87.50 82 SER A N 1
ATOM 667 C CA . SER A 1 82 ? 5.447 -2.945 -10.621 1.00 87.50 82 SER A CA 1
ATOM 668 C C . SER A 1 82 ? 5.714 -3.426 -9.194 1.00 87.50 82 SER A C 1
ATOM 670 O O . SER A 1 82 ? 6.826 -3.830 -8.852 1.00 87.50 82 SER A O 1
ATOM 672 N N . ASN A 1 83 ? 4.681 -3.382 -8.356 1.00 92.50 83 ASN A N 1
ATOM 673 C CA . ASN A 1 83 ? 4.764 -3.872 -6.986 1.00 92.50 83 ASN A CA 1
ATOM 674 C C . ASN A 1 83 ? 4.930 -5.395 -6.974 1.00 92.50 83 ASN A C 1
ATOM 676 O O . ASN A 1 83 ? 4.383 -6.089 -7.831 1.00 92.50 83 ASN A O 1
ATOM 680 N N . LYS A 1 84 ? 5.631 -5.912 -5.963 1.00 95.12 84 LYS A N 1
ATOM 681 C CA . LYS A 1 84 ? 5.690 -7.350 -5.677 1.00 95.12 84 LYS A CA 1
ATOM 682 C C . LYS A 1 84 ? 4.695 -7.680 -4.577 1.00 95.12 84 LYS A C 1
ATOM 684 O O . LYS A 1 84 ? 4.838 -7.151 -3.478 1.00 95.12 84 LYS A O 1
ATOM 689 N N . TYR A 1 85 ? 3.725 -8.531 -4.876 1.00 96.69 85 TYR A N 1
ATOM 690 C CA . TYR A 1 85 ? 2.661 -8.984 -3.986 1.00 96.69 85 TYR A CA 1
ATOM 691 C C . TYR A 1 85 ? 2.932 -10.417 -3.527 1.00 96.69 85 TYR A C 1
ATOM 693 O O . TYR A 1 85 ? 3.082 -11.317 -4.349 1.00 96.69 85 TYR A O 1
ATOM 701 N N . VAL A 1 86 ? 2.967 -10.634 -2.220 1.00 96.56 86 VAL A N 1
ATOM 702 C CA . VAL A 1 86 ? 3.058 -11.956 -1.592 1.00 96.56 86 VAL A CA 1
ATOM 703 C C . VAL A 1 86 ? 1.679 -12.309 -1.051 1.00 96.56 86 VAL A C 1
ATOM 705 O O . VAL A 1 86 ? 1.024 -11.453 -0.453 1.00 96.56 86 VAL A O 1
ATOM 708 N N . LEU A 1 87 ? 1.235 -13.542 -1.286 1.00 95.69 87 LEU A N 1
ATOM 709 C CA . LEU A 1 87 ? -0.042 -14.055 -0.794 1.00 95.69 87 LEU A CA 1
ATOM 710 C C . LEU A 1 87 ? 0.202 -14.879 0.471 1.00 95.69 87 LEU A C 1
ATOM 712 O O . LEU A 1 87 ? 1.214 -15.572 0.575 1.00 95.69 87 LEU A O 1
ATOM 716 N N . HIS A 1 88 ? -0.739 -14.811 1.411 1.00 95.44 88 HIS A N 1
ATOM 717 C CA . HIS A 1 88 ? -0.673 -15.539 2.678 1.00 95.44 88 HIS A CA 1
ATOM 718 C C . HIS A 1 88 ? -1.933 -16.371 2.878 1.00 95.44 88 HIS A C 1
ATOM 720 O O . HIS A 1 88 ? -3.050 -15.896 2.657 1.00 95.44 88 HIS A O 1
ATOM 726 N N . HIS A 1 89 ? -1.760 -17.600 3.360 1.00 91.38 89 HIS A N 1
ATOM 727 C CA . HIS A 1 89 ? -2.872 -18.392 3.867 1.00 91.38 89 HIS A CA 1
ATOM 728 C C . HIS A 1 89 ? -3.250 -17.875 5.251 1.00 91.38 89 HIS A C 1
ATOM 730 O O . HIS A 1 89 ? -2.578 -18.150 6.241 1.00 91.38 89 HIS A O 1
ATOM 736 N N . VAL A 1 90 ? -4.334 -17.111 5.315 1.00 84.94 90 VAL A N 1
ATOM 737 C CA . VAL A 1 90 ? -4.944 -16.743 6.590 1.00 84.94 90 VAL A CA 1
ATOM 738 C C . VAL A 1 90 ? -5.862 -17.896 6.977 1.00 84.94 90 VAL A C 1
ATOM 740 O O . VAL A 1 90 ? -6.735 -18.272 6.193 1.00 84.94 90 VAL A O 1
ATOM 743 N N . ALA A 1 91 ? -5.648 -18.491 8.152 1.00 61.00 91 ALA A N 1
ATOM 7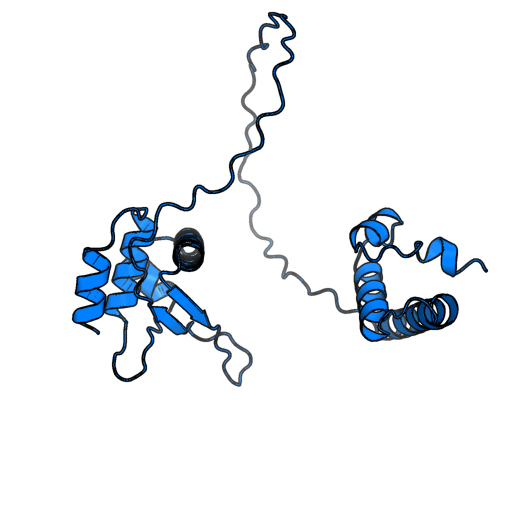44 C CA . ALA A 1 91 ? -6.663 -19.353 8.749 1.00 61.00 91 ALA A CA 1
ATOM 745 C C . ALA A 1 91 ? -7.949 -18.530 8.916 1.00 61.00 91 ALA A C 1
ATOM 747 O O . ALA A 1 91 ? -7.862 -17.313 9.088 1.00 61.00 91 ALA A O 1
ATOM 748 N N . ASP A 1 92 ? -9.123 -19.163 8.897 1.00 56.12 92 ASP A N 1
ATOM 749 C CA . ASP A 1 92 ? -10.408 -18.520 9.215 1.00 56.12 92 ASP A CA 1
ATOM 750 C C . ASP A 1 92 ? -10.463 -18.118 10.710 1.00 56.12 92 ASP A C 1
ATOM 752 O O . ASP A 1 92 ? -11.356 -18.492 11.464 1.00 56.12 92 ASP A O 1
ATOM 756 N N . SER A 1 93 ? -9.468 -17.375 11.189 1.00 46.06 93 SER A N 1
ATOM 757 C CA . SER A 1 93 ? -9.418 -16.779 12.507 1.00 46.06 93 SER A CA 1
ATOM 758 C C . SER A 1 93 ? -10.343 -15.575 12.476 1.00 46.06 93 SER A C 1
ATOM 760 O O . SER A 1 93 ? -9.943 -14.493 12.059 1.00 46.06 93 SER A O 1
ATOM 762 N N . HIS A 1 94 ? -11.592 -15.834 12.863 1.00 42.22 94 HIS A N 1
ATOM 763 C CA . HIS A 1 94 ? -12.536 -14.936 13.523 1.00 42.22 94 HIS A CA 1
ATOM 764 C C . HIS A 1 94 ? -12.489 -13.462 13.100 1.00 42.22 94 HIS A C 1
ATOM 766 O O . HIS A 1 94 ? -11.528 -12.752 13.376 1.00 42.22 94 HIS A O 1
ATOM 772 N N . LYS A 1 95 ? -13.605 -12.992 12.518 1.00 45.31 95 LYS A N 1
ATOM 773 C CA . LYS A 1 95 ? -13.992 -11.575 12.414 1.00 45.31 95 LYS A CA 1
ATOM 774 C C . LYS A 1 95 ? -13.378 -10.757 13.559 1.00 45.31 95 LYS A C 1
ATOM 776 O O . LYS A 1 95 ? -13.924 -10.734 14.657 1.00 45.31 95 LYS A O 1
ATOM 781 N N . VAL A 1 96 ? -12.280 -10.057 13.293 1.00 40.84 96 VAL A N 1
ATOM 782 C CA . VAL A 1 96 ? -11.885 -8.948 14.151 1.00 40.84 96 VAL A CA 1
ATOM 783 C C . VAL A 1 96 ? -12.844 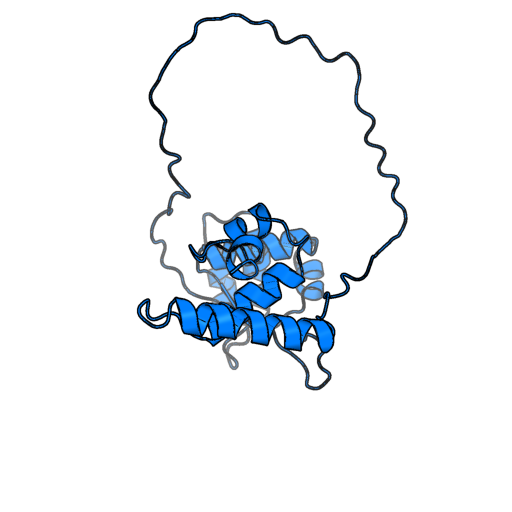-7.830 13.785 1.00 40.84 96 VAL A C 1
ATOM 785 O O . VAL A 1 96 ? -12.729 -7.185 12.739 1.00 40.84 96 VAL A O 1
ATOM 788 N N . GLU A 1 97 ? -13.880 -7.718 14.609 1.00 44.03 97 GLU A N 1
ATOM 789 C CA . GLU A 1 97 ? -14.782 -6.585 14.652 1.00 44.03 97 GLU A CA 1
ATOM 790 C C . GLU A 1 97 ? -13.928 -5.323 14.690 1.00 44.03 97 GLU A C 1
ATOM 792 O O . GLU A 1 97 ? -13.127 -5.090 15.593 1.00 44.03 97 GLU A O 1
ATOM 797 N N . SER A 1 98 ? -14.033 -4.544 13.622 1.00 46.88 98 SER A N 1
ATOM 798 C CA . SER A 1 98 ? -13.377 -3.256 13.530 1.00 46.88 98 SER A CA 1
ATOM 799 C C . SER A 1 98 ? -14.072 -2.344 14.535 1.00 46.88 98 SER A C 1
ATOM 801 O O . SER A 1 98 ? -15.156 -1.849 14.255 1.00 46.88 98 SER A O 1
ATOM 803 N N . ASN A 1 99 ? -13.436 -2.153 15.687 1.00 43.47 99 ASN A N 1
ATOM 804 C CA . ASN A 1 99 ? -13.679 -1.086 16.651 1.00 43.47 99 ASN A CA 1
ATOM 805 C C . ASN A 1 99 ? -15.135 -0.954 17.129 1.00 43.47 99 ASN A C 1
ATOM 807 O O . ASN A 1 99 ? -15.923 -0.182 16.582 1.00 43.47 99 ASN A O 1
ATOM 811 N N . THR A 1 100 ? -15.441 -1.612 18.248 1.00 39.88 100 THR A N 1
ATOM 812 C CA . THR A 1 100 ? -16.477 -1.166 19.184 1.00 39.88 100 THR A CA 1
ATOM 813 C C . THR A 1 100 ? -16.184 0.285 19.565 1.00 39.88 100 THR A C 1
ATOM 815 O O . THR A 1 100 ? -15.354 0.570 20.427 1.00 39.88 100 THR A O 1
ATOM 818 N N . SER A 1 101 ? -16.836 1.224 18.883 1.00 41.12 101 SER A N 1
ATOM 819 C CA . SER A 1 101 ? -17.009 2.586 19.366 1.00 41.12 101 SER A CA 1
ATOM 820 C C . SER A 1 101 ? -17.636 2.490 20.752 1.00 41.12 101 SER A C 1
ATOM 822 O O . SER A 1 101 ? -18.739 1.959 20.891 1.00 41.12 101 SER A O 1
ATOM 824 N N . VAL A 1 102 ? -16.911 2.952 21.769 1.00 38.31 102 VAL A N 1
ATOM 825 C CA . VAL A 1 102 ? -17.409 3.064 23.138 1.00 38.31 102 VAL A CA 1
ATOM 826 C C . VAL A 1 102 ? -18.738 3.816 23.093 1.00 38.31 102 VAL A C 1
ATOM 828 O O . VAL A 1 102 ? -18.802 4.973 22.680 1.00 38.31 102 VAL A O 1
ATOM 831 N N . LEU A 1 103 ? -19.805 3.114 23.466 1.00 39.53 103 LEU A N 1
ATOM 832 C CA . LEU A 1 103 ? -21.140 3.660 23.626 1.00 39.53 103 LEU A CA 1
ATOM 833 C C . LEU A 1 103 ? -21.081 4.616 24.822 1.00 39.53 103 LEU A C 1
ATOM 835 O O . LEU A 1 103 ? -21.031 4.183 25.972 1.00 39.53 103 LEU A O 1
ATOM 839 N N . GLN A 1 104 ? -21.005 5.917 24.554 1.00 40.81 104 GLN A N 1
ATOM 840 C CA . GLN A 1 104 ? -21.088 6.920 25.604 1.00 40.81 104 GLN A CA 1
ATOM 841 C C . GLN A 1 104 ? -22.527 6.915 26.132 1.00 40.81 104 GLN A C 1
ATOM 843 O O . GLN A 1 104 ? -23.491 7.033 25.376 1.00 40.81 104 GLN A O 1
ATOM 848 N N . SER A 1 105 ? -22.631 6.657 27.432 1.00 41.12 105 SER A N 1
ATOM 849 C CA . SER A 1 105 ? -23.843 6.474 28.226 1.00 41.12 105 SER A CA 1
ATOM 850 C C . SER A 1 105 ? -24.971 7.448 27.881 1.00 41.12 105 SER A C 1
ATOM 852 O O . SER A 1 105 ? -24.750 8.646 27.716 1.00 41.12 105 SER A O 1
ATOM 854 N N . ALA A 1 106 ? -26.187 6.903 27.839 1.00 50.28 106 ALA A N 1
ATOM 855 C CA . ALA A 1 106 ? -27.431 7.609 27.592 1.00 50.28 106 ALA A CA 1
ATOM 856 C C . ALA A 1 106 ? -27.616 8.825 28.514 1.00 50.28 106 ALA A C 1
ATOM 858 O O . ALA A 1 106 ? -27.865 8.681 29.709 1.00 50.28 106 ALA A O 1
ATOM 859 N N . THR A 1 107 ? -27.612 10.012 27.914 1.00 47.47 107 THR A N 1
ATOM 860 C CA . THR A 1 107 ? -28.336 11.169 28.438 1.00 47.47 107 THR A CA 1
ATOM 861 C C . THR A 1 107 ? -29.335 11.564 27.363 1.00 47.47 107 THR A C 1
ATOM 863 O O . THR A 1 107 ? -28.948 12.012 26.287 1.00 47.47 107 THR A O 1
ATOM 866 N N . TYR A 1 108 ? -30.623 11.352 27.626 1.00 52.09 108 TYR A N 1
ATOM 867 C CA . TYR A 1 108 ? -31.698 11.861 26.782 1.00 52.09 108 TYR A CA 1
ATOM 868 C C . TYR A 1 108 ? -31.882 13.359 27.049 1.00 52.09 108 TYR A C 1
ATOM 870 O O . TYR A 1 108 ? -32.170 13.724 28.189 1.00 52.09 108 TYR A O 1
ATOM 878 N N . PRO A 1 109 ? -31.864 14.222 26.021 1.00 43.75 109 PRO A N 1
ATOM 879 C CA . PRO A 1 109 ? -32.689 15.408 26.024 1.00 43.75 109 PRO A CA 1
ATOM 880 C C . PRO A 1 109 ? -33.847 15.164 25.058 1.00 43.75 109 PRO A C 1
ATOM 882 O O . PRO A 1 109 ? -33.703 15.145 23.837 1.00 43.75 109 PRO A O 1
ATOM 885 N N . CYS A 1 110 ? -35.018 14.941 25.642 1.00 43.19 110 CYS A N 1
ATOM 886 C CA . CYS A 1 110 ? -36.287 15.129 24.965 1.00 43.19 110 CYS A CA 1
ATOM 887 C C . CYS 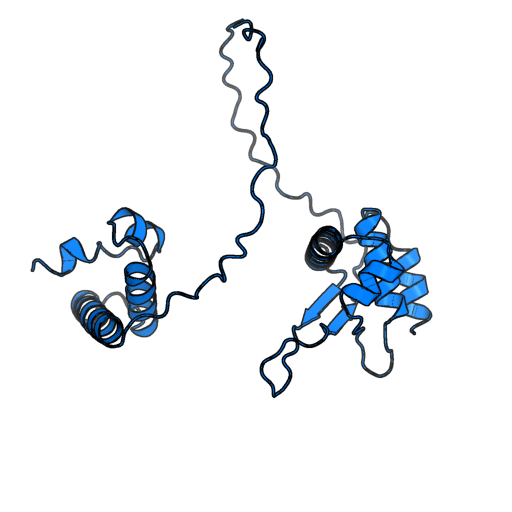A 1 110 ? -36.333 16.557 24.395 1.00 43.19 110 CYS A C 1
ATOM 889 O O . CYS A 1 110 ? -36.185 17.529 25.134 1.00 4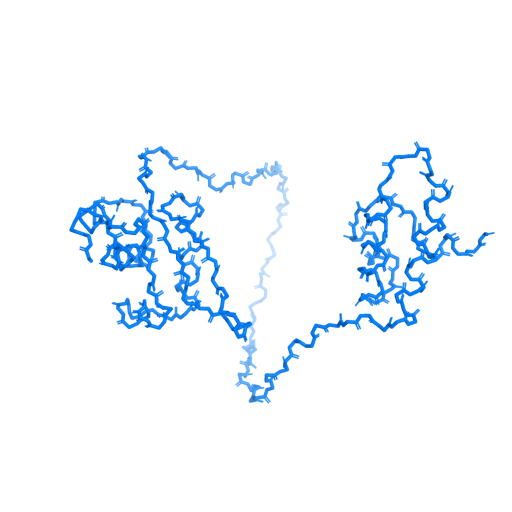3.19 110 CYS A O 1
ATOM 891 N N . GLY A 1 111 ? -36.514 16.671 23.081 1.00 49.12 111 GLY A N 1
ATOM 892 C CA . GLY A 1 111 ? -36.684 17.936 22.378 1.00 49.12 111 GLY A CA 1
ATOM 893 C C . GLY A 1 111 ? -37.016 17.679 20.915 1.00 49.12 111 GLY A C 1
ATOM 894 O O . GLY A 1 111 ? -36.133 17.461 20.090 1.00 49.12 111 GLY A O 1
ATOM 895 N N . THR A 1 112 ? -38.303 17.671 20.580 1.00 57.09 112 THR A N 1
ATOM 896 C CA . THR A 1 112 ? -38.799 17.650 19.202 1.00 57.09 112 THR A CA 1
ATOM 897 C C . THR A 1 112 ? -38.443 18.963 18.508 1.00 57.09 112 THR A C 1
ATOM 899 O O . THR A 1 112 ? -39.205 19.926 18.532 1.00 57.09 112 THR A O 1
ATOM 902 N N . VAL A 1 113 ? -37.282 19.010 17.856 1.00 54.00 113 VAL A N 1
ATOM 903 C CA . VAL A 1 113 ? -36.954 20.073 16.900 1.00 54.00 113 VAL A CA 1
ATOM 904 C C . VAL A 1 113 ? -37.172 19.523 15.497 1.00 54.00 113 VAL A C 1
ATOM 906 O O . VAL A 1 113 ? -36.405 18.695 15.008 1.00 54.00 113 VAL A O 1
ATOM 909 N N . GLN A 1 114 ? -38.250 19.968 14.848 1.00 55.34 114 GLN A N 1
ATOM 910 C CA . GLN A 1 114 ? -38.485 19.708 13.430 1.00 55.34 114 GLN A CA 1
ATOM 911 C C . GLN A 1 114 ? -37.325 20.289 12.614 1.00 55.34 114 GLN A C 1
ATOM 913 O O . GLN A 1 114 ? -37.069 21.494 12.641 1.00 55.34 114 GLN A O 1
ATOM 918 N N . GLN A 1 115 ? -36.616 19.436 11.877 1.00 59.62 115 GLN A N 1
ATOM 919 C CA . GLN A 1 115 ? -35.591 19.892 10.946 1.00 59.62 115 GLN A CA 1
ATOM 920 C C . GLN A 1 115 ? -36.263 20.643 9.790 1.00 59.62 115 GLN A C 1
ATOM 922 O O . GLN A 1 115 ? -37.107 20.101 9.077 1.00 59.62 115 GLN A O 1
ATOM 927 N N . LYS A 1 116 ? -35.895 21.916 9.616 1.00 61.53 116 LYS A N 1
ATOM 928 C CA . LYS A 1 116 ? -36.373 22.777 8.530 1.00 61.53 116 LYS A CA 1
ATOM 929 C C . LYS A 1 116 ? -35.919 22.179 7.193 1.00 61.53 116 LYS A C 1
ATOM 931 O O . LYS A 1 116 ? -34.722 22.105 6.927 1.00 61.53 116 LYS A O 1
ATOM 936 N N . HIS A 1 117 ? -36.869 21.740 6.372 1.00 59.06 117 HIS A N 1
ATO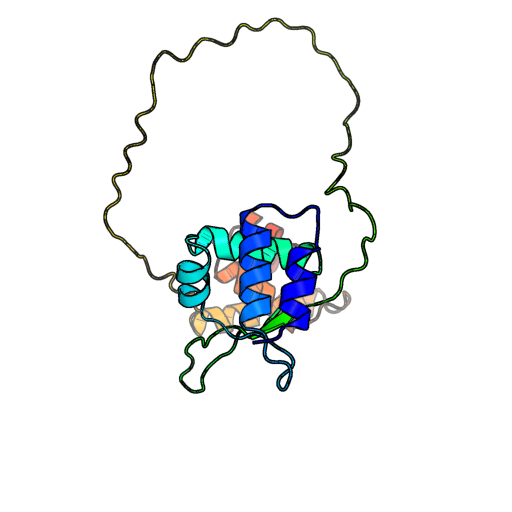M 937 C CA . HIS A 1 117 ? -36.590 21.128 5.074 1.00 59.06 117 HIS A CA 1
ATOM 938 C C . HIS A 1 117 ? -35.824 22.105 4.163 1.00 59.06 117 HIS A C 1
ATOM 940 O O . HIS A 1 117 ? -36.254 23.241 3.943 1.00 59.06 117 HIS A O 1
ATOM 946 N N . LEU A 1 118 ? -34.669 21.670 3.657 1.00 55.22 118 LEU A N 1
ATOM 947 C CA . LEU A 1 118 ? -33.756 22.483 2.856 1.00 55.22 118 LEU A CA 1
ATOM 948 C C . LEU A 1 118 ? -34.352 22.690 1.451 1.00 55.22 118 LEU A C 1
ATOM 950 O O . LEU A 1 118 ? -34.392 21.771 0.642 1.00 55.22 118 LEU A O 1
ATOM 954 N N . SER A 1 119 ? -34.838 23.895 1.147 1.00 61.84 119 SER A N 1
ATOM 955 C CA . SER A 1 119 ? -35.515 24.212 -0.125 1.00 61.84 119 SER A CA 1
ATOM 956 C C . SER A 1 119 ? -34.575 24.572 -1.284 1.00 61.84 119 SER A C 1
ATOM 958 O O . SER A 1 119 ? -35.040 24.901 -2.374 1.00 61.84 119 SER A O 1
ATOM 960 N N . LYS A 1 120 ? -33.252 24.515 -1.088 1.00 65.00 120 LYS A N 1
ATOM 961 C CA . LYS A 1 120 ? -32.268 24.772 -2.147 1.00 65.00 120 LYS A CA 1
ATOM 962 C C . LYS A 1 120 ? -31.249 23.646 -2.228 1.00 65.00 120 LYS A C 1
ATOM 964 O O . LYS A 1 120 ? -30.469 23.436 -1.304 1.00 65.00 120 LYS A O 1
ATOM 969 N N . HIS A 1 121 ? -31.222 22.977 -3.377 1.00 60.53 121 HIS A N 1
ATOM 970 C CA . HIS A 1 121 ? -30.102 22.135 -3.772 1.00 60.53 121 HIS A CA 1
ATOM 971 C C . HIS A 1 121 ? -28.861 23.012 -3.983 1.00 60.53 121 HIS A C 1
ATOM 973 O O . HIS A 1 121 ? -28.877 23.946 -4.788 1.00 60.53 121 HIS A O 1
ATOM 979 N N . LEU A 1 122 ? -27.778 22.715 -3.263 1.00 58.66 122 LEU A N 1
ATOM 980 C CA . LEU A 1 122 ? -26.459 23.260 -3.571 1.00 58.66 122 LEU A CA 1
ATOM 981 C C . LEU A 1 122 ? -25.966 22.594 -4.859 1.00 58.66 122 LEU A C 1
ATOM 983 O O . LEU A 1 122 ? -25.576 21.427 -4.853 1.00 58.66 122 LEU A O 1
ATOM 987 N N . ASN A 1 123 ? -25.983 23.338 -5.965 1.00 51.59 123 ASN A N 1
ATOM 988 C CA . ASN A 1 123 ? -25.280 22.949 -7.182 1.00 51.59 123 ASN A CA 1
ATOM 989 C C . ASN A 1 123 ? -23.770 23.039 -6.923 1.00 51.59 123 ASN A C 1
ATOM 991 O O . ASN A 1 123 ? -23.147 24.078 -7.133 1.00 51.59 123 ASN A O 1
ATOM 995 N N . LEU A 1 124 ? -23.180 21.947 -6.438 1.00 53.41 124 LEU A N 1
ATOM 996 C CA . LEU A 1 124 ? -21.738 21.723 -6.500 1.00 53.41 124 LEU A CA 1
ATOM 997 C C . LEU A 1 124 ? -21.383 21.393 -7.951 1.00 53.41 124 LEU A C 1
ATOM 999 O O . LEU A 1 124 ? -21.301 20.234 -8.351 1.00 53.41 124 LEU A O 1
ATOM 1003 N N . THR A 1 125 ? -21.230 22.431 -8.767 1.00 49.03 125 THR A N 1
ATOM 1004 C CA . THR A 1 125 ? -20.758 22.288 -10.142 1.00 49.03 125 THR A CA 1
ATOM 1005 C C . THR A 1 125 ? -19.325 21.750 -10.114 1.00 49.03 125 THR A C 1
ATOM 1007 O O . THR A 1 125 ? -18.434 22.373 -9.535 1.00 49.03 125 THR A O 1
ATOM 1010 N N . LEU A 1 126 ? -19.083 20.605 -10.758 1.00 48.28 126 LEU A N 1
ATOM 1011 C CA . LEU A 1 126 ? -17.750 20.059 -11.045 1.00 48.28 126 LEU A CA 1
ATOM 1012 C C . LEU A 1 126 ? -17.050 20.906 -12.123 1.00 48.28 126 LEU A C 1
ATOM 1014 O O . LEU A 1 126 ? -16.750 20.430 -13.211 1.00 48.28 126 LEU A O 1
ATOM 1018 N N . ASN A 1 127 ? -16.771 22.170 -11.815 1.00 45.19 127 ASN A N 1
ATOM 1019 C CA . ASN A 1 127 ? -15.921 23.020 -12.638 1.00 45.19 127 ASN A CA 1
ATOM 1020 C C . ASN A 1 127 ? -14.621 23.286 -11.889 1.00 45.19 127 ASN A C 1
ATOM 1022 O O . ASN A 1 127 ? -14.458 24.305 -11.225 1.00 45.19 127 ASN A O 1
ATOM 1026 N N . ASN A 1 128 ? -13.671 22.366 -12.027 1.00 43.94 128 ASN A N 1
ATOM 1027 C CA . ASN A 1 128 ? -12.271 22.760 -11.988 1.00 43.94 128 ASN A CA 1
ATOM 1028 C C . ASN A 1 128 ? -11.490 21.934 -13.008 1.00 43.94 128 ASN A C 1
ATOM 1030 O O . ASN A 1 128 ? -10.890 20.900 -12.720 1.00 43.94 128 ASN A O 1
ATOM 1034 N N . THR A 1 129 ? -11.545 22.411 -14.245 1.00 46.03 129 THR A N 1
ATOM 1035 C CA . THR A 1 129 ? -10.613 22.055 -15.305 1.00 46.03 129 THR A CA 1
ATOM 1036 C C . THR A 1 129 ? -9.184 22.328 -14.837 1.00 46.03 129 THR A C 1
ATOM 1038 O O . THR A 1 129 ? -8.845 23.457 -14.492 1.00 46.03 129 THR A O 1
ATOM 1041 N N . ASN A 1 130 ? -8.350 21.290 -14.866 1.00 50.00 130 ASN A N 1
ATOM 1042 C CA . ASN A 1 130 ? -6.892 21.351 -14.962 1.00 50.00 130 ASN A CA 1
ATOM 1043 C C . ASN A 1 130 ? -6.161 22.354 -14.054 1.00 50.00 130 ASN A C 1
ATOM 1045 O O . ASN A 1 130 ? -5.782 23.444 -14.471 1.00 50.00 130 ASN A O 1
ATOM 1049 N N . LYS A 1 131 ? -5.760 21.878 -12.873 1.00 38.78 131 LYS A N 1
ATOM 1050 C CA . LYS A 1 131 ? -4.427 22.170 -12.325 1.00 38.78 131 LYS A CA 1
ATOM 1051 C C . LYS A 1 131 ? -3.971 20.968 -11.508 1.00 38.78 131 LYS A C 1
ATOM 1053 O O . LYS A 1 131 ? -4.170 20.904 -10.299 1.00 38.78 131 LYS A O 1
ATOM 1058 N N . TYR A 1 132 ? -3.302 20.027 -12.169 1.00 39.50 132 TYR A N 1
ATOM 1059 C CA . TYR A 1 132 ? -2.334 19.170 -11.494 1.00 39.50 132 TYR A CA 1
ATOM 1060 C C . TYR A 1 132 ? -1.227 20.090 -10.962 1.00 39.50 132 TYR A C 1
ATOM 1062 O O . TYR A 1 132 ? -0.208 20.310 -11.614 1.00 39.50 132 TYR A O 1
ATOM 1070 N N . LYS A 1 133 ? -1.441 20.708 -9.794 1.00 42.31 133 LYS A N 1
ATOM 1071 C CA . LYS A 1 133 ? -0.332 21.250 -9.016 1.00 42.31 133 LYS A CA 1
ATOM 1072 C C . LYS A 1 133 ? 0.472 20.029 -8.600 1.00 42.31 133 LYS A C 1
ATOM 1074 O O . LYS A 1 133 ? 0.053 19.280 -7.724 1.00 42.31 133 LYS A O 1
ATOM 1079 N N . SER A 1 134 ? 1.612 19.824 -9.252 1.00 41.38 134 SER A N 1
ATOM 1080 C CA . SER A 1 134 ? 2.710 19.048 -8.689 1.00 41.38 134 SER A CA 1
ATOM 1081 C C . SER A 1 134 ? 2.802 19.399 -7.204 1.00 41.38 134 SER A C 1
ATOM 1083 O O . SER A 1 134 ? 3.003 20.576 -6.881 1.00 41.38 134 SER A O 1
ATOM 1085 N N . ILE A 1 135 ? 2.605 18.430 -6.311 1.00 47.72 135 ILE A N 1
ATOM 1086 C CA . ILE A 1 135 ? 2.937 18.601 -4.898 1.00 47.72 135 ILE A CA 1
ATOM 1087 C C . ILE A 1 135 ? 4.448 18.828 -4.893 1.00 47.72 135 ILE A C 1
ATOM 1089 O O . ILE A 1 135 ? 5.229 17.883 -4.966 1.00 47.72 135 ILE A O 1
ATOM 1093 N N . LYS A 1 136 ? 4.876 20.094 -4.942 1.00 51.94 136 LYS A N 1
ATOM 1094 C CA . LYS A 1 136 ? 6.267 20.452 -4.704 1.00 51.94 136 LYS A CA 1
ATOM 1095 C C . LYS A 1 136 ? 6.517 20.019 -3.269 1.00 51.94 136 LYS A C 1
ATOM 1097 O O . LYS A 1 136 ? 5.965 20.631 -2.357 1.00 51.94 136 LYS A O 1
ATOM 1102 N N . VAL A 1 137 ? 7.277 18.943 -3.080 1.00 57.72 137 VAL A N 1
ATOM 1103 C CA . VAL A 1 137 ? 7.842 18.609 -1.773 1.00 57.72 137 VAL A CA 1
ATOM 1104 C C . VAL A 1 137 ? 8.588 19.865 -1.342 1.00 57.72 137 VAL A C 1
ATOM 1106 O O . VAL A 1 137 ? 9.564 20.253 -1.985 1.00 57.72 137 VAL A O 1
ATOM 1109 N N . LYS A 1 138 ? 8.045 20.589 -0.360 1.00 69.56 138 LYS A N 1
ATOM 1110 C CA . LYS A 1 138 ? 8.693 21.785 0.169 1.00 69.56 138 LYS A CA 1
ATOM 1111 C C . LYS A 1 138 ? 10.002 21.298 0.787 1.00 69.56 138 LYS A C 1
ATOM 1113 O O . LYS A 1 138 ? 9.975 20.577 1.776 1.00 69.56 138 LYS A O 1
ATOM 1118 N N . LYS A 1 139 ? 11.129 21.602 0.147 1.00 78.88 139 LYS A N 1
ATOM 1119 C CA . LYS A 1 139 ? 12.462 21.341 0.688 1.00 78.88 139 LYS A CA 1
ATOM 1120 C C . LYS A 1 139 ? 12.930 22.615 1.381 1.00 78.88 139 LYS A C 1
ATOM 1122 O O . LYS A 1 139 ? 12.789 23.694 0.806 1.00 78.88 139 LYS A O 1
ATOM 1127 N N . LEU A 1 140 ? 13.450 22.477 2.596 1.00 82.75 140 LEU A N 1
ATOM 1128 C CA . LEU A 1 140 ? 14.045 23.583 3.339 1.00 82.75 140 LEU A CA 1
ATOM 1129 C C . LEU A 1 140 ? 15.252 24.132 2.568 1.00 82.75 140 LEU A C 1
ATOM 1131 O O . LEU A 1 140 ? 16.036 23.381 1.983 1.00 82.75 140 LEU A O 1
ATOM 1135 N N . SER A 1 141 ? 15.363 25.458 2.533 1.00 89.25 141 SER A N 1
ATOM 1136 C CA . SER A 1 141 ? 16.568 26.146 2.068 1.00 89.25 141 SER A CA 1
ATOM 1137 C C . SER A 1 141 ? 17.715 25.915 3.054 1.00 89.25 141 SER A C 1
ATOM 1139 O O . SER A 1 141 ? 17.477 25.757 4.247 1.00 89.25 141 SER A O 1
ATOM 1141 N N . GLU A 1 142 ? 18.961 25.983 2.595 1.00 89.69 142 GLU A N 1
ATOM 1142 C CA . GLU A 1 142 ? 20.168 25.837 3.427 1.00 89.69 142 GLU A CA 1
ATOM 1143 C C . GLU A 1 142 ? 20.195 26.809 4.627 1.00 89.69 142 GLU A C 1
ATOM 1145 O O . GLU A 1 142 ? 20.617 26.469 5.734 1.00 89.69 142 GLU A O 1
ATOM 1150 N N . LYS A 1 143 ? 19.636 28.015 4.456 1.00 90.69 143 LYS A N 1
ATOM 1151 C CA . LYS A 1 143 ? 19.466 28.977 5.559 1.00 90.69 143 LYS A CA 1
ATOM 1152 C C . LYS A 1 143 ? 18.447 28.515 6.603 1.00 90.69 143 LYS A C 1
ATOM 1154 O O . LYS A 1 143 ? 18.614 28.789 7.784 1.00 90.69 143 LYS A O 1
ATOM 1159 N N . GLN A 1 144 ? 17.380 27.849 6.172 1.00 90.94 144 GLN A N 1
ATOM 1160 C CA . GLN A 1 144 ? 16.371 27.309 7.085 1.00 90.94 144 GLN A CA 1
ATOM 1161 C C . GLN A 1 144 ? 16.899 26.061 7.792 1.00 90.94 144 GLN A C 1
ATOM 1163 O O . GLN A 1 144 ? 16.621 25.869 8.967 1.00 90.94 144 GLN A O 1
ATOM 1168 N N . GLU A 1 145 ? 17.710 25.268 7.097 1.00 90.06 145 GLU A N 1
ATOM 1169 C CA . GLU A 1 145 ? 18.372 24.088 7.644 1.00 90.06 145 GLU A CA 1
ATOM 1170 C C . GLU A 1 145 ? 19.331 24.460 8.782 1.00 90.06 145 GLU A C 1
ATOM 1172 O O . GLU A 1 145 ? 19.190 23.982 9.904 1.00 90.06 145 GLU A O 1
ATOM 1177 N N . SER A 1 146 ? 20.219 25.426 8.537 1.00 92.25 146 SER A N 1
ATOM 1178 C CA . SER A 1 146 ? 21.120 25.943 9.577 1.00 92.25 146 SER A CA 1
ATOM 1179 C C . SER A 1 146 ? 20.377 26.611 10.742 1.00 92.25 146 SER A C 1
ATOM 1181 O O . SER A 1 146 ? 20.854 26.588 11.877 1.00 92.25 146 SER A O 1
ATOM 1183 N N . TYR A 1 147 ? 19.201 27.199 10.503 1.00 92.69 147 TYR A N 1
ATOM 1184 C CA . TYR A 1 147 ? 18.345 27.705 11.578 1.00 92.69 147 TYR A CA 1
ATOM 1185 C C . TYR A 1 147 ? 17.718 26.566 12.398 1.00 92.69 147 TYR A C 1
ATOM 1187 O O . TYR A 1 147 ? 17.717 26.641 13.627 1.00 92.69 147 TYR A O 1
ATOM 1195 N N . ALA A 1 148 ? 17.254 25.497 11.743 1.00 93.25 148 ALA A N 1
ATOM 1196 C CA . ALA A 1 148 ? 16.719 24.306 12.403 1.00 93.25 148 ALA A CA 1
ATOM 1197 C C . ALA A 1 148 ? 17.762 23.656 13.321 1.00 93.25 148 ALA A C 1
ATOM 1199 O O . ALA A 1 148 ? 17.456 23.336 14.466 1.00 93.25 148 ALA A O 1
ATOM 1200 N N . GLU A 1 149 ? 19.005 23.527 12.854 1.00 93.12 149 GLU A N 1
ATOM 1201 C CA . GLU A 1 149 ? 20.113 22.988 13.648 1.00 93.12 149 GLU A CA 1
ATOM 1202 C C . GLU A 1 149 ? 20.426 23.853 14.870 1.00 93.12 149 GLU A C 1
ATOM 1204 O O . GLU A 1 149 ? 20.614 23.333 15.970 1.00 93.12 149 GLU A O 1
ATOM 1209 N N . LYS A 1 150 ? 20.455 25.182 14.718 1.00 93.56 150 LYS A N 1
ATOM 1210 C CA . LYS A 1 150 ? 20.657 26.097 15.854 1.00 93.56 150 LYS A CA 1
ATOM 1211 C C . LYS A 1 150 ? 19.548 25.960 16.892 1.00 93.56 150 LYS A C 1
ATOM 1213 O O . LYS A 1 150 ? 19.830 25.946 18.089 1.00 93.56 150 LYS A O 1
ATOM 1218 N N . LEU A 1 151 ? 18.305 25.845 16.434 1.00 92.19 151 LEU A N 1
ATOM 1219 C CA . LEU A 1 151 ? 17.153 25.671 17.306 1.00 92.19 151 LEU A CA 1
ATOM 1220 C C . LEU A 1 151 ? 17.217 24.322 18.041 1.00 92.19 151 LEU A C 1
ATOM 1222 O O . LEU A 1 151 ? 17.108 24.296 19.265 1.00 92.19 151 LEU A O 1
ATOM 1226 N N . ALA A 1 152 ? 17.498 23.229 17.326 1.00 93.25 152 ALA A N 1
ATOM 1227 C CA . ALA A 1 152 ? 17.662 21.896 17.903 1.00 93.25 152 ALA A CA 1
ATOM 1228 C C . ALA A 1 152 ? 18.793 21.849 18.942 1.00 93.25 152 ALA A C 1
ATOM 1230 O O . ALA A 1 152 ? 18.611 21.276 20.012 1.00 93.25 152 ALA A O 1
ATOM 1231 N N . ASN A 1 153 ? 19.923 22.519 18.686 1.00 92.62 153 ASN A N 1
ATOM 1232 C CA . ASN A 1 153 ? 21.003 22.665 19.666 1.00 92.62 153 ASN A CA 1
ATOM 1233 C C . ASN A 1 153 ? 20.544 23.408 20.929 1.00 92.62 153 ASN A C 1
ATOM 1235 O O . ASN A 1 153 ? 20.891 23.002 22.035 1.00 92.62 153 ASN A O 1
ATOM 1239 N N . LYS A 1 154 ? 19.719 24.455 20.792 1.00 91.31 154 LYS A N 1
ATOM 1240 C CA . LYS A 1 154 ? 19.171 25.184 21.947 1.00 91.31 154 LYS A CA 1
ATOM 1241 C C . LYS A 1 154 ? 18.273 24.285 22.805 1.00 91.31 154 LYS A C 1
ATOM 1243 O O . LYS A 1 154 ? 18.393 24.303 24.030 1.00 91.31 154 LYS A O 1
ATOM 1248 N N . TYR A 1 155 ? 17.432 23.461 22.175 1.00 90.75 155 TYR A N 1
ATOM 1249 C CA . TYR A 1 155 ? 16.639 22.448 22.880 1.00 90.75 155 TYR A CA 1
ATOM 1250 C C . TYR A 1 155 ? 17.526 21.374 23.520 1.00 90.75 155 TYR A C 1
ATOM 1252 O O . TYR A 1 155 ? 17.345 21.062 24.694 1.00 90.75 155 TYR A O 1
ATOM 1260 N N . TRP A 1 156 ? 18.524 20.866 22.796 1.00 89.44 156 TRP A N 1
ATOM 1261 C CA . TRP A 1 156 ? 19.462 19.860 23.293 1.00 89.44 156 TRP A CA 1
ATOM 1262 C C . TRP A 1 156 ? 20.187 20.315 24.559 1.00 89.44 156 TRP A C 1
ATOM 1264 O O . TRP A 1 156 ? 20.248 19.575 25.535 1.00 89.44 156 TRP A O 1
ATOM 1274 N N . SER A 1 157 ? 20.687 21.554 24.574 1.00 88.81 157 SER A N 1
ATOM 1275 C CA . SER A 1 157 ? 21.355 22.123 25.747 1.00 88.81 157 SER A CA 1
ATOM 1276 C C . SER A 1 157 ? 20.397 22.350 26.919 1.00 88.81 157 SER A C 1
ATOM 1278 O O . SER A 1 157 ? 20.769 22.113 28.065 1.00 88.81 157 SER A O 1
ATOM 1280 N N . ARG A 1 158 ? 19.163 22.801 26.657 1.00 87.44 158 ARG A N 1
ATOM 1281 C CA . ARG A 1 158 ? 18.181 23.112 27.710 1.00 87.44 158 ARG A CA 1
ATOM 1282 C C . ARG A 1 158 ? 17.596 21.858 28.362 1.00 87.44 158 ARG A C 1
ATOM 1284 O O . ARG A 1 158 ? 17.402 21.839 29.574 1.00 87.44 158 ARG A O 1
ATOM 1291 N N . TYR A 1 159 ? 17.362 20.817 27.569 1.00 86.19 159 TYR A N 1
ATOM 1292 C CA . TYR A 1 159 ? 16.698 19.578 27.980 1.00 86.19 159 TYR A CA 1
ATOM 1293 C C . TYR A 1 159 ? 17.651 18.376 27.977 1.00 86.19 159 TYR A C 1
ATOM 1295 O O . TYR A 1 159 ? 17.223 17.232 27.848 1.00 86.19 159 TYR A O 1
ATOM 1303 N N . GLN A 1 160 ? 18.956 18.616 28.156 1.00 79.88 160 GLN A N 1
ATOM 1304 C CA . GLN A 1 160 ? 19.992 17.573 28.142 1.00 79.88 160 GLN A CA 1
ATOM 1305 C C . GLN A 1 160 ? 19.713 16.429 29.140 1.00 79.88 160 GLN A C 1
ATOM 1307 O O . GLN A 1 160 ? 20.120 15.291 28.925 1.00 79.88 160 GLN A O 1
ATOM 1312 N N . HIS A 1 161 ? 19.010 16.723 30.236 1.00 75.31 161 HIS A N 1
ATOM 1313 C CA . HIS A 1 161 ? 18.657 15.769 31.286 1.00 75.31 161 HIS A CA 1
ATOM 1314 C C . HIS A 1 161 ? 17.416 14.919 30.960 1.00 75.31 161 HIS A C 1
ATOM 1316 O O . HIS A 1 161 ? 17.222 13.881 31.587 1.00 75.31 161 HIS A O 1
ATOM 1322 N N . GLU A 1 162 ? 16.613 15.305 29.964 1.00 78.88 162 GLU A N 1
ATOM 1323 C CA . GLU A 1 162 ? 15.364 14.623 29.588 1.00 78.88 162 GLU A CA 1
ATOM 1324 C C . GLU A 1 162 ? 15.571 13.507 28.542 1.00 78.88 162 GLU A C 1
ATOM 1326 O O . GLU A 1 162 ? 14.610 12.897 28.087 1.00 78.88 162 GLU A O 1
ATOM 1331 N N . GLN A 1 163 ? 16.828 13.180 28.199 1.00 78.56 163 GLN A N 1
ATOM 1332 C CA . GLN A 1 163 ? 17.205 12.063 27.310 1.00 78.56 163 GLN A CA 1
ATOM 1333 C C . GLN A 1 163 ? 16.553 12.108 25.917 1.00 78.56 163 GLN A C 1
ATOM 1335 O O . GLN A 1 163 ? 16.377 11.072 25.271 1.00 78.56 163 GLN A O 1
ATOM 1340 N N . PHE A 1 164 ? 16.212 13.297 25.416 1.00 83.44 164 PHE A N 1
ATOM 1341 C CA . PHE A 1 164 ? 15.836 13.431 24.012 1.00 83.44 164 PHE A CA 1
ATOM 1342 C C . PHE A 1 164 ? 16.985 12.970 23.113 1.00 83.44 164 PHE A C 1
ATOM 1344 O O . PHE A 1 164 ? 18.141 12.956 23.529 1.00 83.44 164 PHE A O 1
ATOM 1351 N N . ALA A 1 165 ? 16.675 12.599 21.872 1.00 88.56 165 ALA A N 1
ATOM 1352 C CA . ALA A 1 165 ? 17.670 12.345 20.835 1.00 88.56 165 ALA A CA 1
ATOM 1353 C C . ALA A 1 165 ? 17.787 13.573 19.922 1.00 88.56 165 ALA A C 1
ATOM 1355 O O . ALA A 1 165 ? 16.775 14.144 19.511 1.00 88.56 165 ALA A O 1
ATOM 1356 N N . PHE A 1 166 ? 19.017 13.982 19.592 1.00 89.81 166 PHE A N 1
ATOM 1357 C CA . PHE A 1 166 ? 19.270 15.221 18.848 1.00 89.81 166 PHE A CA 1
ATOM 1358 C C . PHE A 1 166 ? 18.595 15.183 17.473 1.00 89.81 166 PHE A C 1
ATOM 1360 O O . PHE A 1 166 ? 17.962 16.147 17.052 1.00 89.81 166 PHE A O 1
ATOM 1367 N N . GLU A 1 167 ? 18.641 14.017 16.827 1.00 89.00 167 GLU A N 1
ATOM 1368 C CA . GLU A 1 167 ? 17.971 13.746 15.554 1.00 89.00 167 GLU A CA 1
ATOM 1369 C C . GLU A 1 167 ? 16.454 13.962 15.619 1.00 89.00 167 GLU A C 1
ATOM 1371 O O . GLU A 1 167 ? 15.858 14.464 14.666 1.00 89.00 167 GLU A O 1
ATOM 1376 N N . SER A 1 168 ? 15.819 13.616 16.744 1.00 90.38 168 SER A N 1
ATOM 1377 C CA . SER A 1 168 ? 14.379 13.820 16.938 1.00 90.38 168 SER A CA 1
ATOM 1378 C C . SER A 1 168 ? 14.049 15.306 17.065 1.00 90.38 168 SER A C 1
ATOM 1380 O O . SER A 1 168 ? 13.169 15.794 16.363 1.00 90.38 168 SER A O 1
ATOM 1382 N N . LEU A 1 169 ? 14.830 16.055 17.852 1.00 91.12 169 LEU A N 1
ATOM 1383 C CA . LEU A 1 169 ? 14.670 17.510 17.970 1.00 91.12 169 LEU A CA 1
ATOM 1384 C C . LEU A 1 169 ? 14.867 18.218 16.626 1.00 91.12 169 LEU A C 1
ATOM 1386 O O . LEU A 1 169 ? 14.123 19.137 16.281 1.00 91.12 169 LEU A O 1
ATOM 1390 N N . LEU A 1 170 ? 15.858 17.782 15.846 1.00 93.31 170 LEU A N 1
ATOM 1391 C CA . LEU A 1 170 ? 16.126 18.335 14.523 1.00 93.31 170 LEU A CA 1
ATOM 1392 C C . LEU A 1 170 ? 14.983 18.041 13.542 1.00 93.31 170 LEU A C 1
ATOM 1394 O O . LEU A 1 170 ? 14.593 18.921 12.770 1.00 93.31 170 LEU A O 1
ATOM 1398 N N . ALA A 1 171 ? 14.415 16.833 13.578 1.00 92.31 171 ALA A N 1
ATOM 1399 C CA . ALA A 1 171 ? 13.259 16.466 12.762 1.00 92.31 171 ALA A CA 1
ATOM 1400 C C . ALA A 1 171 ? 12.020 17.315 13.094 1.00 92.31 171 ALA A C 1
ATOM 1402 O O . ALA A 1 171 ? 11.335 17.785 12.178 1.00 92.31 171 ALA A O 1
ATOM 1403 N N . ASP A 1 172 ? 11.775 17.579 14.374 1.00 92.75 172 ASP A N 1
ATOM 1404 C CA . ASP A 1 172 ? 10.672 18.430 14.826 1.00 92.75 172 ASP A CA 1
ATOM 1405 C C . ASP A 1 172 ? 10.864 19.880 14.366 1.00 92.75 172 ASP A C 1
ATOM 1407 O O . ASP A 1 172 ? 9.964 20.479 13.773 1.00 92.75 172 ASP A O 1
ATOM 1411 N N . CYS A 1 173 ? 12.079 20.420 14.525 1.00 92.50 173 CYS A N 1
ATOM 1412 C CA . CYS A 1 173 ? 12.434 21.759 14.046 1.00 92.50 173 CYS A CA 1
ATOM 1413 C C . CYS A 1 173 ? 12.231 21.897 12.528 1.00 92.50 173 CYS A C 1
ATOM 1415 O O . CYS A 1 173 ? 11.673 22.891 12.058 1.00 92.50 173 CYS A O 1
ATOM 1417 N N . ARG A 1 174 ? 12.633 20.888 11.745 1.00 93.62 174 ARG A N 1
ATOM 1418 C CA . ARG A 1 174 ? 12.398 20.854 10.291 1.00 93.62 174 ARG A CA 1
ATOM 1419 C C . ARG A 1 174 ? 10.905 20.815 9.963 1.00 93.62 174 ARG A C 1
ATOM 1421 O O . ARG A 1 174 ? 10.456 21.540 9.076 1.00 93.62 174 ARG A O 1
ATOM 1428 N N . THR A 1 175 ? 10.141 19.993 10.678 1.00 92.06 175 THR A N 1
ATOM 1429 C CA . THR A 1 175 ? 8.692 19.837 10.477 1.00 92.06 175 THR A CA 1
ATOM 1430 C C . THR A 1 175 ? 7.956 21.149 10.732 1.00 92.06 175 THR A C 1
ATOM 1432 O O . THR A 1 175 ? 7.137 21.564 9.910 1.00 92.06 175 THR A O 1
ATOM 1435 N N . TYR A 1 176 ? 8.326 21.856 11.796 1.00 91.94 176 TYR A N 1
ATOM 1436 C CA . TYR A 1 176 ? 7.805 23.183 12.114 1.00 91.94 176 TYR A CA 1
ATOM 1437 C C . TYR A 1 176 ? 8.129 24.231 11.044 1.00 91.94 176 TYR A C 1
ATOM 1439 O O . TYR A 1 176 ? 7.260 24.981 10.610 1.00 91.94 176 TYR A O 1
ATOM 1447 N N . LEU A 1 177 ? 9.365 24.267 10.539 1.00 91.50 177 LEU A N 1
ATOM 1448 C CA . LEU A 1 177 ? 9.746 25.239 9.506 1.00 91.50 177 LEU A CA 1
ATOM 1449 C C . LEU A 1 177 ? 9.050 25.003 8.158 1.00 91.50 177 LEU A C 1
ATOM 1451 O O . LEU A 1 177 ? 8.951 25.927 7.345 1.00 91.50 177 LEU A O 1
ATOM 1455 N N . LEU A 1 178 ? 8.569 23.782 7.915 1.00 89.69 178 LEU A N 1
ATOM 1456 C CA . LEU A 1 178 ? 7.763 23.432 6.746 1.00 89.69 178 LEU A CA 1
ATOM 1457 C C . LEU A 1 178 ? 6.274 23.797 6.902 1.00 89.69 178 LEU A C 1
ATOM 1459 O O . LEU A 1 178 ? 5.565 23.868 5.882 1.00 89.69 178 LEU A O 1
ATOM 1463 N N . SER A 1 179 ? 5.813 24.028 8.136 1.00 87.69 179 SER A N 1
ATOM 1464 C CA . SER A 1 179 ? 4.441 24.411 8.480 1.00 87.69 179 SER A CA 1
ATOM 1465 C C . SER A 1 179 ? 4.232 25.935 8.417 1.00 87.69 179 SER A C 1
ATOM 1467 O O . SER A 1 179 ? 5.021 26.660 7.804 1.00 87.69 179 SER A O 1
ATOM 1469 N N . SER A 1 180 ? 3.130 26.426 8.989 1.00 86.94 180 SER A N 1
ATOM 1470 C CA . SER A 1 180 ? 2.829 27.858 9.102 1.00 86.94 180 SER A CA 1
ATOM 1471 C C . SER A 1 180 ? 3.543 28.527 10.285 1.00 86.94 180 SER A C 1
ATOM 1473 O O . SER A 1 180 ? 3.375 29.729 10.466 1.00 86.94 180 SER A O 1
ATOM 1475 N N . GLN A 1 181 ? 4.350 27.774 11.048 1.00 88.50 181 GLN A N 1
ATOM 1476 C CA . GLN A 1 181 ? 5.133 28.250 12.193 1.00 88.50 181 GLN A CA 1
ATOM 1477 C C . GLN A 1 181 ? 4.272 28.916 13.284 1.00 88.50 181 GLN A C 1
ATOM 1479 O O . GLN A 1 181 ? 4.614 29.977 13.802 1.00 88.50 181 GLN A O 1
ATOM 1484 N N . THR A 1 182 ? 3.125 28.312 13.604 1.00 90.50 182 THR A N 1
ATOM 1485 C CA . THR A 1 182 ? 2.266 28.716 14.729 1.00 90.50 182 THR A CA 1
ATOM 1486 C C . THR A 1 182 ? 2.536 27.844 15.957 1.00 90.50 182 THR A C 1
ATOM 1488 O O . THR A 1 182 ? 2.992 26.707 15.832 1.00 90.50 182 THR A O 1
ATOM 1491 N N . ASP A 1 183 ? 2.214 28.335 17.157 1.00 87.38 183 ASP A N 1
ATOM 1492 C CA . ASP A 1 183 ? 2.356 27.533 18.384 1.00 87.38 183 ASP A CA 1
ATOM 1493 C C . ASP A 1 183 ? 1.501 26.249 18.336 1.00 87.38 183 ASP A C 1
ATOM 1495 O O . ASP A 1 183 ? 1.895 25.211 18.868 1.00 87.38 183 ASP A O 1
ATOM 1499 N N . ASP A 1 184 ? 0.352 26.295 17.652 1.00 87.12 184 ASP A N 1
ATOM 1500 C CA . ASP A 1 184 ? -0.512 25.131 17.430 1.00 87.12 184 ASP A CA 1
ATOM 1501 C C . ASP A 1 184 ? 0.140 24.092 16.506 1.00 87.12 184 ASP A C 1
ATOM 1503 O O . ASP A 1 184 ? 0.027 22.893 16.765 1.00 87.12 184 ASP A O 1
ATOM 1507 N N . ASP A 1 185 ? 0.873 24.528 15.474 1.00 87.38 185 ASP A N 1
ATOM 1508 C CA . ASP A 1 185 ? 1.628 23.627 14.598 1.00 87.38 185 ASP A CA 1
ATOM 1509 C C . ASP A 1 185 ? 2.731 22.894 15.375 1.00 87.38 185 ASP A C 1
ATOM 1511 O O . ASP A 1 185 ? 2.950 21.705 15.150 1.00 87.38 185 ASP A O 1
ATOM 1515 N N . TRP A 1 186 ? 3.409 23.577 16.307 1.00 90.00 186 TRP A N 1
ATOM 1516 C CA . TRP A 1 186 ? 4.418 22.944 17.164 1.00 90.00 186 TRP A CA 1
ATOM 1517 C C . TRP A 1 186 ? 3.789 21.925 18.116 1.00 90.00 186 TRP A C 1
ATOM 1519 O O . TRP A 1 186 ? 4.260 20.793 18.218 1.00 90.00 186 TRP A O 1
ATOM 1529 N N . LYS A 1 187 ? 2.670 22.280 18.760 1.00 88.88 187 LYS A N 1
ATOM 1530 C CA . LYS A 1 187 ? 1.921 21.350 19.622 1.00 88.88 187 LYS A CA 1
ATOM 1531 C C . LYS A 1 187 ? 1.431 20.123 18.856 1.00 88.88 187 LYS A C 1
ATOM 1533 O O . LYS A 1 187 ? 1.429 19.027 19.414 1.00 88.88 187 LYS A O 1
ATOM 1538 N N . ALA A 1 188 ? 1.061 20.281 17.585 1.00 89.44 188 ALA A N 1
ATOM 1539 C CA . ALA A 1 188 ? 0.633 19.178 16.729 1.00 89.44 188 ALA A CA 1
ATOM 1540 C C . ALA A 1 188 ? 1.749 18.156 16.434 1.00 89.44 188 ALA A C 1
ATOM 1542 O O . ALA A 1 188 ? 1.432 17.010 16.115 1.00 89.44 188 ALA A O 1
ATOM 1543 N N . ILE A 1 189 ? 3.031 18.529 16.573 1.00 89.00 189 ILE A N 1
ATOM 1544 C CA . ILE A 1 189 ? 4.169 17.594 16.477 1.00 89.00 189 ILE A CA 1
ATOM 1545 C C . ILE A 1 189 ? 4.160 16.606 17.657 1.00 89.00 189 ILE A C 1
ATOM 1547 O O . ILE A 1 189 ? 4.563 15.456 17.501 1.00 89.00 189 ILE A O 1
ATOM 1551 N N . GLY A 1 190 ? 3.637 17.018 18.819 1.00 87.75 190 GLY A N 1
ATOM 1552 C CA . GLY A 1 190 ? 3.423 16.132 19.966 1.00 87.75 190 GLY A CA 1
ATOM 1553 C C . GLY A 1 190 ? 4.692 15.764 20.739 1.00 87.75 190 GLY A C 1
ATOM 1554 O O . GLY A 1 190 ? 4.696 14.767 21.454 1.00 87.75 190 GLY A O 1
ATOM 1555 N N . ASN A 1 191 ? 5.759 16.559 20.624 1.00 85.62 191 ASN A N 1
ATOM 1556 C CA . ASN A 1 191 ? 7.029 16.324 21.321 1.00 85.62 191 ASN A CA 1
ATOM 1557 C C . ASN A 1 191 ? 7.029 16.745 22.803 1.00 85.62 191 ASN A C 1
ATOM 1559 O O . ASN A 1 191 ? 7.987 16.468 23.517 1.00 85.62 191 ASN A O 1
ATOM 1563 N N . GLY A 1 192 ? 5.965 17.408 23.271 1.00 85.12 192 GLY A N 1
ATOM 1564 C CA . GLY A 1 192 ? 5.831 17.861 24.660 1.00 85.12 192 GLY A CA 1
ATOM 1565 C C . GLY A 1 192 ? 6.738 19.036 25.039 1.00 85.12 192 GLY A C 1
ATOM 1566 O O . GLY A 1 192 ? 6.753 19.433 26.201 1.00 85.12 192 GLY A O 1
ATOM 1567 N N . LEU A 1 193 ? 7.467 19.611 24.077 1.00 87.69 193 LEU A N 1
ATOM 1568 C CA . LEU A 1 193 ? 8.367 20.741 24.290 1.00 87.69 193 LEU A CA 1
ATOM 1569 C C . LEU A 1 193 ? 7.634 22.074 24.092 1.00 87.69 193 LEU A C 1
ATOM 1571 O O . LEU A 1 193 ? 6.722 22.155 23.261 1.00 87.69 193 LEU A O 1
ATOM 1575 N N . PRO A 1 194 ? 8.047 23.147 24.790 1.00 89.94 194 PRO A N 1
ATOM 1576 C CA . PRO A 1 194 ? 7.482 24.469 24.556 1.00 89.94 194 PRO A CA 1
ATOM 1577 C C . PRO A 1 194 ? 7.804 24.954 23.135 1.00 89.94 194 PRO A C 1
ATOM 1579 O O . PRO A 1 194 ? 8.842 24.573 22.575 1.00 89.94 194 PRO A O 1
ATOM 1582 N N . PRO A 1 195 ? 6.939 25.793 22.542 1.00 89.31 195 PRO A N 1
ATOM 1583 C CA . PRO A 1 195 ? 7.115 26.274 21.181 1.00 89.31 195 PRO A CA 1
ATOM 1584 C C . PRO A 1 195 ? 8.402 27.102 21.016 1.00 89.31 195 PRO A C 1
ATOM 1586 O O . PRO A 1 195 ? 8.883 27.714 21.976 1.00 89.31 195 PRO A O 1
ATOM 1589 N N . PRO A 1 196 ? 8.972 27.171 19.796 1.00 86.12 196 PRO A N 1
ATOM 1590 C CA . PRO A 1 196 ? 10.223 27.888 19.544 1.00 86.12 196 PRO A CA 1
ATOM 1591 C C . PRO A 1 196 ? 10.180 29.368 19.944 1.00 86.12 196 PRO A C 1
ATOM 1593 O O . PRO A 1 196 ? 11.207 29.935 20.315 1.00 86.12 196 PRO A O 1
ATOM 1596 N N . SER A 1 197 ? 8.995 29.981 19.915 1.00 84.12 197 SER A N 1
ATOM 1597 C CA . SER A 1 197 ? 8.718 31.345 20.381 1.00 84.12 197 SER A CA 1
ATOM 1598 C C . SER A 1 197 ? 9.118 31.570 21.848 1.00 84.12 197 SER A C 1
ATOM 1600 O O . SER A 1 197 ? 9.672 32.617 22.184 1.00 84.12 197 SER A O 1
ATOM 1602 N N . GLU A 1 198 ? 8.917 30.582 22.718 1.00 82.38 198 GLU A N 1
ATOM 1603 C CA . GLU A 1 198 ? 9.275 30.653 24.141 1.00 82.38 198 GLU A CA 1
ATOM 1604 C C . GLU A 1 198 ? 10.755 30.347 24.384 1.00 82.38 198 GLU A C 1
ATOM 1606 O O . GLU A 1 198 ? 11.379 30.884 25.301 1.00 82.38 198 GLU A O 1
ATOM 1611 N N . VAL A 1 199 ? 11.348 29.504 23.539 1.00 79.06 199 VAL A N 1
ATOM 1612 C CA . VAL A 1 199 ? 12.747 29.095 23.683 1.00 79.06 199 VAL A CA 1
ATOM 1613 C C . VAL A 1 199 ? 13.700 30.154 23.142 1.00 79.06 199 VAL A C 1
ATOM 1615 O O . VAL A 1 199 ? 14.793 30.296 23.679 1.00 79.06 199 VAL A O 1
ATOM 1618 N N . VAL A 1 200 ? 13.323 30.929 22.120 1.00 69.00 200 VAL A N 1
ATOM 1619 C CA . VAL A 1 200 ? 14.183 31.966 21.516 1.00 69.00 200 VAL A CA 1
ATOM 1620 C C . VAL A 1 200 ? 14.321 33.224 22.395 1.00 69.00 200 VAL A C 1
ATOM 1622 O O . VAL A 1 200 ? 15.376 33.849 22.345 1.00 69.00 200 VAL A O 1
ATOM 1625 N N . ASN A 1 201 ? 13.337 33.545 23.242 1.00 58.62 201 ASN A N 1
ATOM 1626 C CA . ASN A 1 201 ? 13.252 34.804 24.008 1.00 58.62 201 ASN A CA 1
ATOM 1627 C C . ASN A 1 201 ? 13.974 34.823 25.378 1.00 58.62 201 ASN A C 1
ATOM 1629 O O . ASN A 1 201 ? 13.688 35.681 26.211 1.00 58.62 201 ASN A O 1
ATOM 1633 N N . ILE A 1 202 ? 14.907 33.897 25.621 1.00 49.56 202 ILE A N 1
ATOM 1634 C CA . ILE A 1 202 ? 15.748 33.805 26.834 1.00 49.56 202 ILE A CA 1
ATOM 1635 C C . ILE A 1 202 ? 17.171 33.451 26.406 1.00 49.56 202 ILE A C 1
ATOM 1637 O O . ILE A 1 202 ? 18.122 34.012 26.982 1.00 49.56 202 ILE A O 1
#